Protein AF-0000000077150519 (afdb_homodimer)

Organism: Ruminiclostridium cellulolyticum (strain ATCC 35319 / DSM 5812 / JCM 6584 / H10) (NCBI:txid394503)

Sequence (300 aa):
MIISNNEKELRELIRQIEAKLGILNEMKSSCCGVSFTQCHAITEIGRACNISLNELAEKLNVDNSTMSRNVNNIVNKGLANRELDPNDRRYVTISLTENGKKMFDEIELTMNNYFKKVYENIPQDKRAQAIESLELIADAITKSVCCNKGMIISNNEKELRELIRQIEAKLGILNEMKSSCCGVSFTQCHAITEIGRACNISLNELAEKLNVDNSTMSRNVNNIVNKGLANRELDPNDRRYVTISLTENGKKMFDEIELTMNNYFKKVYENIPQDKRAQAIESLELIADAITKSVCCNKG

Secondary structure (DSSP, 8-state):
----HHHHHHHHHHHHHHHHHHHHHHHHHHHHT--HHHHHHHHHHHHHSSEEHHHHHHHTT--HHHHHHHHHHHHHTTSEEEEE-SS-TTSEEEEE-HHHHHHHHHHHHHHHHHHHHHHHTS-GGGHHHHHHHHHHHHHHHHHHS-----/----HHHHHHHHHHHHHHHHHHHHHHHHHHHHT--HHHHHHHHHHHHHSSEEHHHHHHHHT--HHHHHHHHHHHHHTTSEEEEE-SS-TTSEEEEE-HHHHHHHHHHHHHHHHHHHHHHHHS-GGGHHHHHHHHHHHHHHHHHHS--TT-

Solvent-accessible surface area (backbone atoms only — not comparable to full-atom values): 15734 Å² total; per-residue (Å²): 128,84,72,48,72,65,37,49,48,47,45,51,47,51,50,50,42,48,35,47,50,49,43,50,35,52,55,42,19,62,68,66,75,37,55,66,72,50,49,55,48,44,44,52,28,56,75,53,52,58,35,35,64,65,58,52,12,59,76,45,59,43,56,59,71,60,41,49,53,50,49,49,51,38,33,74,71,53,29,32,42,80,39,61,27,89,89,40,75,85,36,56,28,32,27,54,30,75,62,23,43,54,49,31,52,49,49,51,52,54,50,50,53,48,35,43,44,24,51,68,53,32,57,79,92,44,44,66,55,32,49,51,26,46,52,47,49,43,52,11,46,60,70,46,57,70,73,76,74,114,129,84,73,48,71,65,35,50,48,46,45,52,47,51,48,51,42,48,35,47,52,48,42,50,34,52,57,42,19,63,68,65,74,37,55,68,72,50,48,55,49,44,46,52,29,57,73,53,50,58,36,36,65,66,58,51,12,60,76,47,60,43,56,56,71,60,39,50,52,50,49,51,51,38,34,74,70,53,28,30,42,80,39,60,27,90,88,40,75,85,35,55,28,32,27,55,30,75,63,23,45,53,51,30,53,51,48,51,53,54,50,52,54,47,34,42,44,23,51,68,53,31,57,79,92,45,44,68,54,31,47,53,28,46,51,46,48,45,52,10,46,60,71,46,58,71,71,73,78,112

Structure (mmCIF, N/CA/C/O backbone):
data_AF-0000000077150519-model_v1
#
loop_
_entity.id
_entity.type
_entity.pdbx_description
1 polymer 'Transcriptional regulator, MarR family'
#
loop_
_atom_site.group_PDB
_atom_site.id
_atom_site.type_symbol
_atom_site.label_atom_id
_atom_site.label_alt_id
_atom_site.label_comp_id
_atom_site.label_asym_id
_atom_site.label_entity_id
_atom_site.label_seq_id
_atom_site.pdbx_PDB_ins_code
_atom_site.Cartn_x
_atom_site.Cartn_y
_atom_site.Cartn_z
_atom_site.occupancy
_atom_site.B_iso_or_equiv
_atom_site.auth_seq_id
_atom_site.auth_comp_id
_atom_site.auth_asym_id
_atom_site.auth_atom_id
_atom_site.pdbx_PDB_model_num
ATOM 1 N N . MET A 1 1 ? 4.781 13.672 22.141 1 43.22 1 MET A N 1
ATOM 2 C CA . MET A 1 1 ? 6 12.883 22 1 43.22 1 MET A CA 1
ATOM 3 C C . MET A 1 1 ? 6.711 13.203 20.688 1 43.22 1 MET A C 1
ATOM 5 O O . MET A 1 1 ? 6.09 13.203 19.625 1 43.22 1 MET A O 1
ATOM 9 N N . ILE A 1 2 ? 7.793 13.836 20.75 1 51.16 2 ILE A N 1
ATOM 10 C CA . ILE A 1 2 ? 8.633 14.406 19.703 1 51.16 2 ILE A CA 1
ATOM 11 C C . ILE A 1 2 ? 9.008 13.32 18.703 1 51.16 2 ILE A C 1
ATOM 13 O O . ILE A 1 2 ? 9.617 12.312 19.062 1 51.16 2 ILE A O 1
ATOM 17 N N . ILE A 1 3 ? 8.195 13.141 17.672 1 64.06 3 ILE A N 1
ATOM 18 C CA . ILE A 1 3 ? 8.539 12.195 16.609 1 64.06 3 ILE A CA 1
ATOM 19 C C . ILE A 1 3 ? 9.898 12.562 16.031 1 64.06 3 ILE A C 1
ATOM 21 O O . ILE A 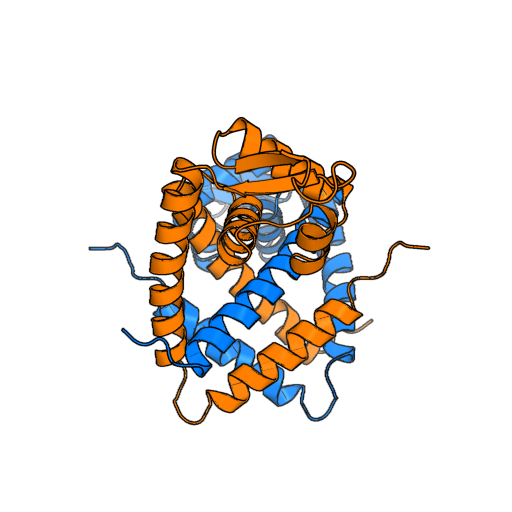1 3 ? 10.133 13.711 15.648 1 64.06 3 ILE A O 1
ATOM 25 N N . SER A 1 4 ? 10.867 11.625 16.297 1 71.94 4 SER A N 1
ATOM 26 C CA . SER A 1 4 ? 12.203 11.867 15.758 1 71.94 4 SER A CA 1
ATOM 27 C C . SER A 1 4 ? 12.156 12.062 14.242 1 71.94 4 SER A C 1
ATOM 29 O O . SER A 1 4 ? 11.195 11.664 13.586 1 71.94 4 SER A O 1
ATOM 31 N N . ASN A 1 5 ? 13.086 12.75 13.758 1 82.44 5 ASN A N 1
ATOM 32 C CA . ASN A 1 5 ? 13.203 13.023 12.336 1 82.44 5 ASN A CA 1
ATOM 33 C C . ASN A 1 5 ? 13.227 11.734 11.516 1 82.44 5 ASN A C 1
ATOM 35 O O . ASN A 1 5 ? 12.617 11.664 10.445 1 82.44 5 ASN A O 1
ATOM 39 N N . ASN A 1 6 ? 13.797 10.648 12.219 1 87.06 6 ASN A N 1
ATOM 40 C CA . ASN A 1 6 ? 13.898 9.383 11.5 1 87.06 6 ASN A CA 1
ATOM 41 C C . ASN A 1 6 ? 12.555 8.672 11.43 1 87.06 6 ASN A C 1
ATOM 43 O O . ASN A 1 6 ? 12.219 8.062 10.406 1 87.06 6 ASN A O 1
ATOM 47 N N . GLU A 1 7 ? 11.82 8.805 12.516 1 89.12 7 GLU A N 1
ATOM 48 C CA . GLU A 1 7 ? 10.492 8.211 12.547 1 89.12 7 GLU A CA 1
ATOM 49 C C . GLU A 1 7 ? 9.57 8.859 11.516 1 89.12 7 GLU A C 1
ATOM 51 O O . GLU A 1 7 ? 8.836 8.164 10.805 1 89.12 7 GLU A O 1
ATOM 56 N N . LYS A 1 8 ? 9.719 10.133 11.461 1 89.31 8 LYS A N 1
ATOM 57 C CA . LYS A 1 8 ? 8.914 10.891 10.508 1 89.31 8 LYS A CA 1
ATOM 58 C C . LYS A 1 8 ? 9.305 10.555 9.07 1 89.31 8 LYS A C 1
ATOM 60 O O . LYS A 1 8 ? 8.438 10.422 8.203 1 89.31 8 LYS A O 1
ATOM 65 N N . GLU A 1 9 ? 10.586 10.43 8.883 1 91.44 9 GLU A N 1
ATOM 66 C CA . GLU A 1 9 ? 11.07 10.094 7.551 1 91.44 9 GLU A CA 1
ATOM 67 C C . GLU A 1 9 ? 10.578 8.727 7.105 1 91.44 9 GLU A C 1
ATOM 69 O O . GLU A 1 9 ? 10.172 8.547 5.957 1 91.44 9 GLU A O 1
ATOM 74 N N . LEU A 1 10 ? 10.633 7.781 8.031 1 93.25 10 LEU A N 1
ATOM 75 C CA . LEU A 1 10 ? 10.148 6.438 7.742 1 93.25 10 LEU A CA 1
ATOM 76 C C . LEU A 1 10 ? 8.68 6.465 7.336 1 93.25 10 LEU A C 1
ATOM 78 O O . LEU A 1 10 ? 8.297 5.887 6.316 1 93.25 10 LEU A O 1
ATOM 82 N N . ARG A 1 11 ? 7.871 7.156 8.102 1 88.88 11 ARG A N 1
ATOM 83 C CA . ARG A 1 11 ? 6.445 7.273 7.801 1 88.88 11 ARG A CA 1
ATOM 84 C C . ARG A 1 11 ? 6.227 7.906 6.43 1 88.88 11 ARG A C 1
ATOM 86 O O . ARG A 1 11 ? 5.41 7.422 5.645 1 88.88 11 ARG A O 1
ATOM 93 N N . GLU A 1 12 ? 6.98 8.969 6.137 1 89.69 12 GLU A N 1
ATOM 94 C CA . GLU A 1 12 ? 6.805 9.695 4.879 1 89.69 12 GLU A CA 1
ATOM 95 C C . GLU A 1 12 ? 7.176 8.82 3.684 1 89.69 12 GLU A C 1
ATOM 97 O O . GLU A 1 12 ? 6.48 8.828 2.664 1 89.69 12 GLU A O 1
ATOM 102 N N . LEU A 1 13 ? 8.203 8.078 3.805 1 89.75 13 LEU A N 1
ATOM 103 C CA . LEU A 1 13 ? 8.641 7.215 2.713 1 89.75 13 LEU A CA 1
ATOM 104 C C . LEU A 1 13 ? 7.645 6.086 2.477 1 89.75 13 LEU A C 1
ATOM 106 O O . LEU A 1 13 ? 7.316 5.77 1.331 1 89.75 13 LEU A O 1
ATOM 110 N N . ILE A 1 14 ? 7.137 5.516 3.543 1 89.12 14 ILE A N 1
ATOM 111 C CA . ILE A 1 14 ? 6.156 4.441 3.408 1 89.12 14 ILE A CA 1
ATOM 112 C C . ILE A 1 14 ? 4.871 4.992 2.799 1 89.12 14 ILE A C 1
ATOM 114 O O . ILE A 1 14 ? 4.27 4.359 1.928 1 89.12 14 ILE A O 1
ATOM 118 N N . ARG A 1 15 ? 4.469 6.141 3.244 1 83.31 15 ARG A N 1
ATOM 119 C CA . ARG A 1 15 ? 3.283 6.777 2.682 1 83.31 15 ARG A CA 1
ATOM 120 C C . ARG A 1 15 ? 3.449 7.016 1.185 1 83.31 15 ARG A C 1
ATOM 122 O O . ARG A 1 15 ? 2.523 6.781 0.406 1 83.31 15 ARG A O 1
ATOM 129 N N . GLN A 1 16 ? 4.598 7.504 0.751 1 82.81 16 GLN A N 1
ATOM 130 C CA . GLN A 1 16 ? 4.863 7.762 -0.66 1 82.81 16 GLN A CA 1
ATOM 131 C C . GLN A 1 16 ? 4.812 6.473 -1.475 1 82.81 16 GLN A C 1
ATOM 133 O O . GLN A 1 16 ? 4.234 6.441 -2.562 1 82.81 16 GLN A O 1
ATOM 138 N N . ILE A 1 17 ? 5.426 5.449 -0.954 1 85.69 17 ILE A N 1
ATOM 139 C CA . ILE A 1 17 ? 5.445 4.16 -1.636 1 85.69 17 ILE A CA 1
ATOM 140 C C . ILE A 1 17 ? 4.027 3.613 -1.751 1 85.69 17 ILE A C 1
ATOM 142 O O . ILE A 1 17 ? 3.619 3.145 -2.818 1 85.69 17 ILE A O 1
ATOM 146 N N . GLU A 1 18 ? 3.291 3.734 -0.676 1 81.62 18 GLU A N 1
ATOM 147 C CA . GLU A 1 18 ? 1.9 3.293 -0.677 1 81.62 18 GLU A CA 1
ATOM 148 C C . GLU A 1 18 ? 1.077 4.062 -1.706 1 81.62 18 GLU A C 1
ATOM 150 O O . GLU A 1 18 ? 0.272 3.475 -2.432 1 81.62 18 GLU A O 1
ATOM 155 N N . ALA A 1 19 ? 1.227 5.352 -1.68 1 75.81 19 ALA A N 1
ATOM 156 C CA . ALA A 1 19 ? 0.486 6.203 -2.609 1 75.81 19 ALA A CA 1
ATOM 157 C C . ALA A 1 19 ? 0.809 5.848 -4.055 1 75.81 19 ALA A C 1
ATOM 159 O O . ALA A 1 19 ? -0.094 5.723 -4.887 1 75.81 19 ALA A O 1
ATOM 160 N N . LYS A 1 20 ? 2.035 5.625 -4.371 1 76.38 20 LYS A N 1
ATOM 161 C CA . LYS A 1 20 ? 2.475 5.316 -5.73 1 76.38 20 LYS A CA 1
ATOM 162 C C . LYS A 1 20 ? 1.987 3.939 -6.164 1 76.38 20 LYS A C 1
ATOM 164 O O . LYS A 1 20 ? 1.56 3.758 -7.309 1 76.38 20 LYS A O 1
ATOM 169 N N . LEU A 1 21 ? 2.059 3.012 -5.219 1 76.81 21 LEU A N 1
ATOM 170 C CA . LEU A 1 21 ? 1.613 1.659 -5.535 1 76.81 21 LEU A CA 1
ATOM 171 C C . LEU A 1 21 ? 0.091 1.592 -5.609 1 76.81 21 LEU A C 1
ATOM 173 O O . LEU A 1 21 ? -0.464 0.853 -6.426 1 76.81 21 LEU A O 1
ATOM 177 N N . GLY A 1 22 ? -0.555 2.289 -4.633 1 69.25 22 GLY A N 1
ATOM 178 C CA . GLY A 1 22 ? -2.008 2.354 -4.656 1 69.25 22 GLY A CA 1
ATOM 179 C C . GLY A 1 22 ? -2.559 2.926 -5.949 1 69.25 22 GLY A C 1
ATOM 180 O O . GLY A 1 22 ? -3.529 2.404 -6.5 1 69.25 22 GLY A O 1
ATOM 181 N N . ILE A 1 23 ? -2.002 3.938 -6.438 1 61.31 23 ILE A N 1
ATOM 182 C CA . ILE A 1 23 ? -2.416 4.598 -7.668 1 61.31 23 ILE A CA 1
ATOM 183 C C . ILE A 1 23 ? -2.221 3.65 -8.852 1 61.31 23 ILE A C 1
ATOM 185 O O . ILE A 1 23 ? -3.092 3.545 -9.719 1 61.31 23 ILE A O 1
ATOM 189 N N . LEU A 1 24 ? -1.097 3.01 -8.812 1 62.06 24 LEU A N 1
ATOM 190 C CA . LEU A 1 24 ? -0.815 2.039 -9.867 1 62.06 24 LEU A CA 1
ATOM 191 C C . LEU A 1 24 ? -1.877 0.944 -9.891 1 62.06 24 LEU A C 1
ATOM 193 O O . LEU A 1 24 ? -2.318 0.531 -10.969 1 62.06 24 LEU A O 1
ATOM 197 N N . ASN A 1 25 ? -2.189 0.594 -8.688 1 60.88 25 ASN A N 1
ATOM 198 C CA . ASN A 1 25 ? -3.164 -0.488 -8.594 1 60.88 25 ASN A CA 1
ATOM 199 C C . ASN A 1 25 ? -4.566 -0.016 -8.961 1 60.88 25 ASN A C 1
ATOM 201 O O . ASN A 1 25 ? -5.34 -0.765 -9.562 1 60.88 25 ASN A O 1
ATOM 205 N N . GLU A 1 26 ? -4.859 1.144 -8.508 1 58.62 26 GLU A N 1
ATOM 206 C CA . GLU A 1 26 ? -6.145 1.699 -8.93 1 58.62 26 GLU A CA 1
ATOM 207 C C . GLU A 1 26 ? -6.223 1.827 -10.445 1 58.62 26 GLU A C 1
ATOM 209 O O . GLU A 1 26 ? -7.273 1.572 -11.039 1 58.62 26 GLU A O 1
ATOM 214 N N . MET A 1 27 ? -5.137 2.17 -10.969 1 53.88 27 MET A N 1
ATOM 215 C CA . MET A 1 27 ? -5.074 2.285 -12.422 1 53.88 27 MET A CA 1
ATOM 216 C C . MET A 1 27 ? -5.207 0.916 -13.078 1 53.88 27 MET A C 1
ATOM 218 O O . MET A 1 27 ? -5.906 0.771 -14.078 1 53.88 27 MET A O 1
ATOM 222 N N . LYS A 1 28 ? -4.531 0.019 -12.438 1 54.06 28 LYS A N 1
ATOM 223 C CA . LYS A 1 28 ? -4.586 -1.321 -13.016 1 54.06 28 LYS A CA 1
ATOM 224 C C . LYS A 1 28 ? -5.898 -2.018 -12.664 1 54.06 28 LYS A C 1
ATOM 226 O O . LYS A 1 28 ? -6.441 -2.768 -13.477 1 54.06 28 LYS A O 1
ATOM 231 N N . SER A 1 29 ? -6.242 -1.883 -11.367 1 54.88 29 SER A N 1
ATOM 232 C CA . SER A 1 29 ? -7.551 -2.416 -11.008 1 54.88 29 SER A CA 1
ATOM 233 C C . SER A 1 29 ? -8.641 -1.866 -11.914 1 54.88 29 SER A C 1
ATOM 235 O O . SER A 1 29 ? -9.57 -2.588 -12.289 1 54.88 29 SER A O 1
ATOM 237 N N . SER A 1 30 ? -8.453 -0.57 -12.133 1 51.19 30 SER A N 1
ATOM 238 C CA . SER A 1 30 ? -9.391 -0.082 -13.141 1 51.19 30 SER A CA 1
ATOM 239 C C . SER A 1 30 ? -9.289 -0.889 -14.43 1 51.19 30 SER A C 1
ATOM 241 O O . SER A 1 30 ? -10.289 -1.136 -15.102 1 51.19 30 SER A O 1
ATOM 243 N N . CYS A 1 31 ? -8.062 -1.338 -14.633 1 48 31 CYS A N 1
ATOM 244 C CA . CYS A 1 31 ? -7.887 -2.049 -15.891 1 48 31 CYS A CA 1
ATOM 245 C C . CYS A 1 31 ? -8.414 -3.475 -15.797 1 48 31 CYS A C 1
ATOM 247 O O . CYS A 1 31 ? -8.82 -4.062 -16.797 1 48 31 CYS A O 1
ATOM 249 N N . CYS A 1 32 ? -8.484 -3.906 -14.547 1 57.34 32 CYS A N 1
ATOM 250 C CA . CYS A 1 32 ? -8.945 -5.285 -14.484 1 57.34 32 CYS A CA 1
ATOM 251 C C . CYS A 1 32 ? -10.297 -5.379 -13.781 1 57.34 32 CYS A C 1
ATOM 253 O O . CYS A 1 32 ? -10.82 -6.473 -13.57 1 57.34 32 CYS A O 1
ATOM 255 N N . GLY A 1 33 ? -10.805 -4.254 -13.523 1 60.59 33 GLY A N 1
ATOM 256 C CA . GLY A 1 33 ? -12.156 -4.203 -12.992 1 60.59 33 GLY A CA 1
ATOM 257 C C . GLY A 1 33 ? -12.242 -4.633 -11.539 1 60.59 33 GLY A C 1
ATOM 258 O O . GLY A 1 33 ? -13.336 -4.906 -11.031 1 60.59 33 GLY A O 1
ATOM 259 N N . VAL A 1 34 ? -11.047 -4.949 -10.93 1 66 34 VAL A N 1
ATOM 260 C CA . VAL A 1 34 ? -11.133 -5.379 -9.539 1 66 34 VAL A CA 1
ATOM 261 C C . VAL A 1 34 ? -10.375 -4.395 -8.648 1 66 34 VAL A C 1
ATOM 263 O O . VAL A 1 34 ? -9.422 -3.748 -9.094 1 66 34 VAL A O 1
ATOM 266 N N . SER A 1 35 ? -10.859 -4.223 -7.316 1 67.44 35 SER A N 1
ATOM 267 C CA . SER A 1 35 ? -10.211 -3.354 -6.34 1 67.44 35 SER A CA 1
ATOM 268 C C . SER A 1 35 ? -8.859 -3.914 -5.91 1 67.44 35 SER A C 1
ATOM 270 O O . SER A 1 35 ? -8.531 -5.062 -6.219 1 67.44 35 SER A O 1
ATOM 272 N N . PHE A 1 36 ? -8.164 -3.168 -5.137 1 68.75 36 PHE A N 1
ATOM 273 C CA . PHE A 1 36 ? -6.836 -3.523 -4.648 1 68.75 36 PHE A CA 1
ATOM 274 C C . PHE A 1 36 ? -6.898 -4.773 -3.777 1 68.75 36 PHE A C 1
ATOM 276 O O . PHE A 1 36 ? -6.109 -5.703 -3.961 1 68.75 36 PHE A O 1
ATOM 283 N N . THR A 1 37 ? -7.855 -4.793 -2.857 1 71.38 37 THR A N 1
ATOM 284 C 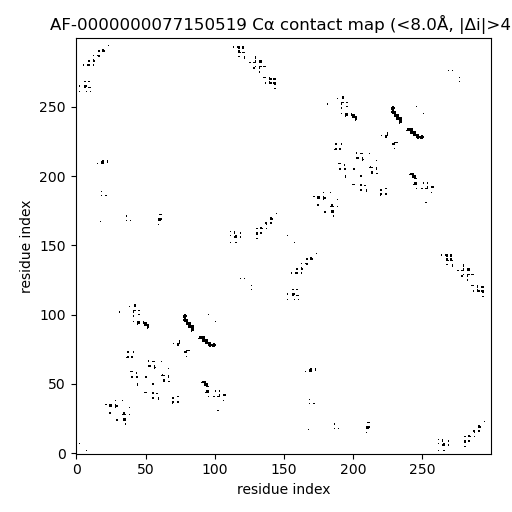CA . THR A 1 37 ? -8 -5.926 -1.949 1 71.38 37 THR A CA 1
ATOM 285 C C . THR A 1 37 ? -8.375 -7.191 -2.717 1 71.38 37 THR A C 1
ATOM 287 O O . THR A 1 37 ? -7.887 -8.281 -2.406 1 71.38 37 THR A O 1
ATOM 290 N N . GLN A 1 38 ? -9.133 -6.988 -3.74 1 78.5 38 GLN A N 1
ATOM 291 C CA . GLN A 1 38 ? -9.539 -8.117 -4.566 1 78.5 38 GLN A CA 1
ATOM 292 C C . GLN A 1 38 ? -8.375 -8.648 -5.391 1 78.5 38 GLN A C 1
ATOM 294 O O . GLN A 1 38 ? -8.242 -9.859 -5.586 1 78.5 38 GLN A O 1
ATOM 299 N N . CYS A 1 39 ? -7.559 -7.754 -5.852 1 81.75 39 CYS A N 1
ATOM 300 C CA . CYS A 1 39 ? -6.379 -8.141 -6.613 1 81.75 39 CYS A CA 1
ATOM 301 C C . CYS A 1 39 ? -5.477 -9.055 -5.793 1 81.75 39 CYS A C 1
ATOM 303 O O . CYS A 1 39 ? -5.027 -10.094 -6.277 1 81.75 39 CYS A O 1
ATOM 305 N N . HIS A 1 40 ? -5.258 -8.711 -4.582 1 84 40 HIS A N 1
ATOM 306 C CA . HIS A 1 40 ? -4.406 -9.516 -3.711 1 84 40 HIS A CA 1
ATOM 307 C C . HIS A 1 40 ? -5.039 -10.875 -3.428 1 84 40 HIS A C 1
ATOM 309 O O . HIS A 1 40 ? -4.34 -11.891 -3.381 1 84 40 HIS A O 1
ATOM 315 N N . ALA A 1 41 ? -6.352 -10.836 -3.25 1 88 41 ALA A N 1
ATOM 316 C CA . ALA A 1 41 ? -7.047 -12.094 -2.986 1 88 41 ALA A CA 1
ATOM 317 C C . ALA A 1 41 ? -6.984 -13.016 -4.195 1 88 41 ALA A C 1
ATOM 319 O O . ALA A 1 41 ? -6.695 -14.211 -4.059 1 88 41 ALA A O 1
ATOM 320 N N . ILE A 1 42 ? -7.219 -12.461 -5.348 1 91.06 42 ILE A N 1
ATOM 321 C CA . ILE A 1 42 ? -7.184 -13.234 -6.582 1 91.06 42 ILE A CA 1
ATOM 322 C C . ILE A 1 42 ? -5.785 -13.828 -6.777 1 91.06 42 ILE A C 1
ATOM 324 O O . ILE A 1 42 ? -5.645 -14.992 -7.164 1 91.06 42 ILE A O 1
ATOM 328 N N . THR A 1 43 ? -4.809 -13.039 -6.539 1 90.75 43 THR A N 1
ATOM 329 C CA . THR A 1 43 ? -3.428 -13.484 -6.684 1 90.75 43 THR A CA 1
ATOM 330 C C . THR A 1 43 ? -3.135 -14.656 -5.746 1 90.75 43 THR A C 1
ATOM 332 O O . THR A 1 43 ? -2.578 -15.672 -6.168 1 90.75 43 THR A O 1
ATOM 335 N N . GLU A 1 44 ? 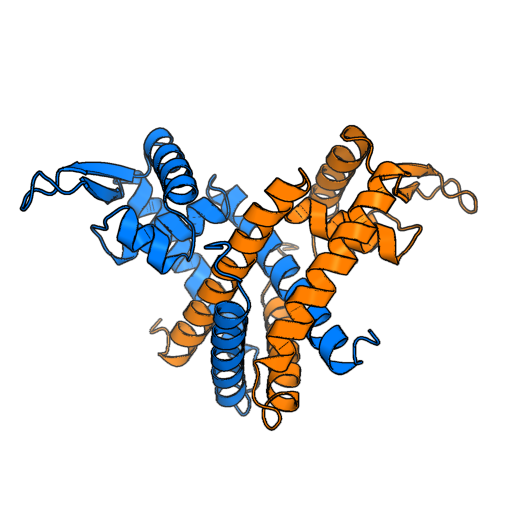-3.586 -14.555 -4.477 1 91.12 44 GLU A N 1
ATOM 336 C CA . GLU A 1 44 ? -3.318 -15.609 -3.506 1 91.12 44 GLU A CA 1
ATOM 337 C C . GLU A 1 44 ? -4.09 -16.875 -3.848 1 91.12 44 GLU A C 1
ATOM 339 O O . GLU A 1 44 ? -3.564 -17.984 -3.711 1 91.12 44 GLU A O 1
ATOM 344 N N . ILE A 1 45 ? -5.289 -16.703 -4.254 1 94.19 45 ILE A N 1
ATOM 345 C CA . ILE A 1 45 ? -6.098 -17.859 -4.637 1 94.19 45 ILE A CA 1
ATOM 346 C C . ILE A 1 45 ? -5.461 -18.562 -5.832 1 94.19 45 ILE A C 1
ATOM 348 O O . ILE A 1 45 ? -5.344 -19.797 -5.848 1 94.19 45 ILE A O 1
ATOM 352 N N . GLY A 1 46 ? -5.113 -17.781 -6.844 1 94.25 46 GLY A N 1
ATOM 353 C CA . GLY A 1 46 ? -4.5 -18.328 -8.047 1 94.25 46 GLY A CA 1
ATOM 354 C C . GLY A 1 46 ? -3.209 -19.078 -7.77 1 94.25 46 GLY A C 1
ATOM 355 O O . GLY A 1 46 ? -2.955 -20.125 -8.359 1 94.25 46 GLY A O 1
ATOM 356 N N . ARG A 1 47 ? -2.426 -18.609 -6.91 1 92.44 47 ARG A N 1
ATOM 357 C CA . ARG A 1 47 ? -1.144 -19.219 -6.59 1 92.44 47 ARG A CA 1
ATOM 358 C C . ARG A 1 47 ? -1.338 -20.516 -5.797 1 92.44 47 ARG A C 1
ATOM 360 O O . ARG A 1 47 ? -0.543 -21.453 -5.914 1 92.44 47 ARG A O 1
ATOM 367 N N . ALA A 1 48 ? -2.34 -20.578 -4.961 1 92.19 48 ALA A N 1
ATOM 368 C CA . ALA A 1 48 ? -2.6 -21.734 -4.121 1 92.19 48 ALA A CA 1
ATOM 369 C C . ALA A 1 48 ? -3.463 -22.766 -4.852 1 92.19 48 ALA A C 1
ATOM 371 O O . ALA A 1 48 ? -3.553 -23.922 -4.438 1 92.19 48 ALA A O 1
ATOM 372 N N . CYS A 1 49 ? -4.094 -22.406 -5.973 1 87.88 49 CYS A N 1
ATOM 373 C CA . CYS A 1 49 ? -5.035 -23.234 -6.73 1 87.88 49 CYS A CA 1
ATOM 374 C C . CYS A 1 49 ? -6.309 -23.484 -5.926 1 87.88 49 CYS A C 1
ATOM 376 O O . CYS A 1 49 ? -7.41 -23.219 -6.406 1 87.88 49 CYS A O 1
ATOM 378 N N . ASN A 1 50 ? -6.164 -24.016 -4.691 1 90.81 50 ASN A N 1
ATOM 379 C CA . ASN A 1 50 ? -7.219 -24.172 -3.693 1 90.81 50 ASN A CA 1
ATOM 380 C C . ASN A 1 50 ? -6.766 -23.672 -2.322 1 90.81 50 ASN A C 1
ATOM 382 O O . ASN A 1 50 ? -5.645 -23.953 -1.894 1 90.81 50 ASN A O 1
ATOM 386 N N . ILE A 1 51 ? -7.637 -22.828 -1.733 1 94 51 ILE A N 1
ATOM 387 C CA . ILE A 1 51 ? -7.242 -22.266 -0.445 1 94 51 ILE A CA 1
ATOM 388 C C . ILE A 1 51 ? -8.477 -22.047 0.426 1 94 51 ILE A C 1
ATOM 390 O O . ILE A 1 51 ? -9.555 -21.734 -0.081 1 94 51 ILE A O 1
ATOM 394 N N . SER A 1 52 ? -8.32 -22.297 1.704 1 94.19 52 SER A N 1
ATOM 395 C CA . SER A 1 52 ? -9.422 -22.031 2.621 1 94.19 52 SER A CA 1
ATOM 396 C C . SER A 1 52 ? -9.531 -20.531 2.936 1 94.19 52 SER A C 1
ATOM 398 O O . SER A 1 52 ? -8.578 -19.781 2.734 1 94.19 52 SER A O 1
ATOM 400 N N . LEU A 1 53 ? -10.742 -20.172 3.43 1 93.06 53 LEU A N 1
ATOM 401 C CA . LEU A 1 53 ? -10.945 -18.781 3.828 1 93.06 53 LEU A CA 1
ATOM 402 C C . LEU A 1 53 ? -9.953 -18.375 4.914 1 93.06 53 LEU A C 1
ATOM 404 O O . LEU A 1 53 ? -9.391 -17.281 4.863 1 93.06 53 LEU A O 1
ATOM 408 N N . ASN A 1 54 ? -9.703 -19.266 5.855 1 92.38 54 ASN A N 1
ATOM 409 C CA . ASN A 1 54 ? -8.797 -18.984 6.965 1 92.38 54 ASN A CA 1
ATOM 410 C C . ASN A 1 54 ? -7.359 -18.797 6.488 1 92.38 54 ASN A C 1
ATOM 412 O O . ASN A 1 54 ? -6.664 -17.875 6.93 1 92.38 54 ASN A O 1
ATOM 416 N N . GLU A 1 55 ? -6.93 -19.656 5.676 1 92.19 55 GLU A N 1
ATOM 417 C CA . GLU A 1 55 ? -5.578 -19.562 5.129 1 92.19 55 GLU A CA 1
ATOM 418 C C . GLU A 1 55 ? -5.41 -18.281 4.309 1 92.19 55 GLU A C 1
ATOM 420 O O . GLU A 1 55 ? -4.371 -17.625 4.383 1 92.19 55 GLU A O 1
ATOM 425 N N . LEU A 1 56 ? -6.391 -17.984 3.498 1 90.94 56 LEU A N 1
ATOM 426 C CA . LEU A 1 56 ? -6.375 -16.766 2.693 1 90.94 56 LEU A CA 1
ATOM 427 C C . LEU A 1 56 ? -6.293 -15.523 3.582 1 90.94 56 LEU A C 1
ATOM 429 O O . LEU A 1 56 ? -5.508 -14.609 3.314 1 90.94 56 LEU A O 1
ATOM 433 N N . ALA A 1 57 ? -7.059 -15.531 4.676 1 88.06 57 ALA A N 1
ATOM 434 C CA . ALA A 1 57 ? -7.062 -14.422 5.633 1 88.06 57 ALA A CA 1
ATOM 435 C C . ALA A 1 57 ? -5.699 -14.273 6.297 1 88.06 57 ALA A C 1
ATOM 437 O O . ALA A 1 57 ? -5.199 -13.156 6.449 1 88.06 57 ALA A O 1
ATOM 438 N N . GLU A 1 58 ? -5.07 -15.375 6.629 1 84.88 58 GLU A N 1
ATOM 439 C CA . GLU A 1 58 ? -3.756 -15.375 7.262 1 84.88 58 GLU A CA 1
ATOM 440 C C . GLU A 1 58 ? -2.691 -14.82 6.316 1 84.88 58 GLU A C 1
ATOM 442 O O . GLU A 1 58 ? -1.857 -14.008 6.723 1 84.88 58 GLU A O 1
ATOM 447 N N . LYS A 1 59 ? -2.746 -15.258 5.09 1 84 59 LYS A N 1
ATOM 448 C CA . LYS A 1 59 ? -1.755 -14.836 4.105 1 84 59 LYS A CA 1
ATOM 449 C C . LYS A 1 59 ? -1.835 -13.336 3.854 1 84 59 LYS A C 1
ATOM 451 O O . LYS A 1 59 ? -0.817 -12.688 3.6 1 84 59 LYS A O 1
ATOM 456 N N . LEU A 1 60 ? -3.039 -12.781 3.895 1 78.94 60 LEU A N 1
ATOM 457 C CA . LEU A 1 60 ? -3.229 -11.367 3.592 1 78.94 60 LEU A CA 1
ATOM 458 C C . LEU A 1 60 ? -3.355 -10.547 4.871 1 78.94 60 LEU A C 1
ATOM 460 O O . LEU A 1 60 ? -3.588 -9.336 4.82 1 78.94 60 LEU A O 1
ATOM 464 N N . ASN A 1 61 ? -3.221 -11.234 5.98 1 75.44 61 ASN A N 1
ATOM 465 C CA . ASN A 1 61 ? -3.242 -10.602 7.293 1 75.44 61 ASN A CA 1
ATOM 466 C C . ASN A 1 61 ? -4.504 -9.766 7.492 1 75.44 61 ASN A C 1
ATOM 468 O O . ASN A 1 61 ? -4.426 -8.594 7.867 1 75.44 61 ASN A O 1
ATOM 472 N N . VAL A 1 62 ? -5.645 -10.336 7.234 1 75.5 62 VAL A N 1
ATOM 473 C CA . VAL A 1 62 ? -6.957 -9.734 7.457 1 75.5 62 VAL A CA 1
ATOM 474 C C . VAL A 1 62 ? -7.832 -10.688 8.266 1 75.5 62 VAL A C 1
ATOM 476 O O . VAL A 1 62 ? -7.594 -11.898 8.281 1 75.5 62 VAL A O 1
ATOM 479 N N . ASP A 1 63 ? -8.781 -10.102 9.008 1 79 63 ASP A N 1
ATOM 480 C CA . ASP A 1 63 ? -9.664 -10.961 9.789 1 79 63 ASP A CA 1
ATOM 481 C C . ASP A 1 63 ? -10.641 -11.703 8.883 1 79 63 ASP A C 1
ATOM 483 O O . ASP A 1 63 ? -10.891 -11.289 7.746 1 79 63 ASP A O 1
ATOM 487 N N . ASN A 1 64 ? -11.156 -12.766 9.375 1 87.69 64 ASN A N 1
ATOM 488 C CA . ASN A 1 64 ? -12.008 -13.664 8.602 1 87.69 64 ASN A CA 1
ATOM 489 C C . ASN A 1 64 ? -13.266 -12.961 8.102 1 87.69 64 ASN A C 1
ATOM 491 O O . ASN A 1 64 ? -13.766 -13.266 7.02 1 87.69 64 ASN A O 1
ATOM 495 N N . SER A 1 65 ? -13.758 -12.039 8.945 1 87.12 65 SER A N 1
ATOM 496 C CA . SER A 1 65 ? -14.961 -11.336 8.531 1 87.12 65 SER A CA 1
ATOM 497 C C . SER A 1 65 ? -14.703 -10.484 7.293 1 87.12 65 SER A C 1
ATOM 499 O O . SER A 1 65 ? -15.492 -10.508 6.348 1 87.12 65 SER A O 1
ATOM 501 N N . THR A 1 66 ? -13.586 -9.82 7.277 1 80.44 66 THR A N 1
ATOM 502 C CA . THR A 1 66 ? -13.18 -9 6.141 1 80.44 66 THR A CA 1
ATOM 503 C C . THR A 1 66 ? -12.891 -9.875 4.922 1 80.44 66 THR A C 1
ATOM 505 O O . THR A 1 66 ? -13.312 -9.555 3.811 1 80.44 66 THR A O 1
ATOM 508 N N . MET A 1 67 ? -12.219 -10.914 5.16 1 88.06 67 MET A N 1
ATOM 509 C CA . MET A 1 67 ? -11.867 -11.805 4.055 1 88.06 67 MET A CA 1
ATOM 510 C C . MET A 1 67 ? -13.125 -12.438 3.455 1 88.06 67 MET A C 1
ATOM 512 O O . MET A 1 67 ? -13.219 -12.602 2.236 1 88.06 67 MET A O 1
ATOM 516 N N . SER A 1 68 ? -14.062 -12.812 4.348 1 91.44 68 SER A N 1
ATOM 517 C CA . SER A 1 68 ? -15.312 -13.391 3.867 1 91.44 68 SER A CA 1
ATOM 518 C C . SER A 1 68 ? -16.031 -12.438 2.92 1 91.44 68 SER A C 1
ATOM 520 O O . SER A 1 68 ? -16.5 -12.852 1.854 1 91.44 68 SER A O 1
ATOM 522 N N . ARG A 1 69 ? -16.078 -11.234 3.314 1 87.94 69 ARG A N 1
ATOM 523 C CA . ARG A 1 69 ? -16.703 -10.227 2.471 1 87.94 69 ARG A CA 1
ATOM 524 C C . ARG A 1 69 ? -15.977 -10.078 1.143 1 87.94 69 ARG A C 1
ATOM 526 O O . ARG A 1 69 ? -16.609 -9.977 0.088 1 87.94 69 ARG A O 1
ATOM 533 N N . ASN A 1 70 ? -14.75 -10.047 1.168 1 86.25 70 ASN A N 1
ATOM 534 C CA . ASN A 1 70 ? -13.938 -9.922 -0.037 1 86.25 70 ASN A CA 1
ATOM 535 C C . ASN A 1 70 ? -14.133 -11.109 -0.978 1 86.25 70 ASN A C 1
ATOM 537 O O . ASN A 1 70 ? -14.312 -10.922 -2.184 1 86.25 70 ASN A O 1
ATOM 541 N N . VAL A 1 71 ? -14.125 -12.266 -0.392 1 92.31 71 VAL A N 1
ATOM 542 C CA . VAL A 1 71 ? -14.305 -13.484 -1.181 1 92.31 71 VAL A CA 1
ATOM 543 C C . VAL A 1 71 ? -15.703 -13.5 -1.79 1 92.31 71 VAL A C 1
ATOM 545 O O . VAL A 1 71 ? -15.875 -13.859 -2.959 1 92.31 71 VAL A O 1
ATOM 548 N N . ASN A 1 72 ? -16.688 -13.125 -0.982 1 93.94 72 ASN A N 1
ATOM 549 C CA . ASN A 1 72 ? -18.047 -13.047 -1.502 1 93.94 72 ASN A CA 1
ATOM 550 C C . ASN A 1 72 ? -18.141 -12.125 -2.715 1 93.94 72 ASN A C 1
ATOM 552 O O . ASN A 1 72 ? -18.812 -12.453 -3.697 1 93.94 72 ASN A O 1
ATOM 556 N N . ASN A 1 73 ? -17.484 -11.047 -2.646 1 90.75 73 ASN A N 1
ATOM 557 C CA . ASN A 1 73 ? -17.469 -10.102 -3.758 1 90.75 73 ASN A CA 1
ATOM 558 C C . ASN A 1 73 ? -16.844 -10.711 -5.008 1 90.75 73 ASN A C 1
ATOM 560 O O . ASN A 1 73 ? -17.359 -10.555 -6.113 1 90.75 73 ASN A O 1
ATOM 564 N N . ILE A 1 74 ? -15.789 -11.422 -4.859 1 92.56 74 ILE A N 1
ATOM 565 C CA . ILE A 1 74 ? -15.055 -12.039 -5.965 1 92.56 74 ILE A CA 1
ATOM 566 C C . ILE A 1 74 ? -15.898 -13.156 -6.578 1 92.56 74 ILE A C 1
ATOM 568 O O . ILE A 1 74 ? -15.945 -13.305 -7.801 1 92.56 74 ILE A O 1
ATOM 572 N N . VAL A 1 75 ? -16.562 -13.859 -5.723 1 95.69 75 VAL A N 1
ATOM 573 C CA . VAL A 1 75 ? -17.438 -14.938 -6.172 1 95.69 75 VAL A CA 1
ATOM 574 C C . VAL A 1 75 ? -18.625 -14.352 -6.934 1 95.69 75 VAL A C 1
ATOM 576 O O . VAL A 1 75 ? -18.984 -14.836 -8.016 1 95.69 75 VAL A O 1
ATOM 579 N N . ASN A 1 76 ? -19.188 -13.312 -6.363 1 94.56 76 ASN A N 1
ATOM 580 C CA . ASN A 1 76 ? -20.344 -12.672 -6.992 1 94.56 76 ASN A CA 1
ATOM 581 C C . ASN A 1 76 ? -19.984 -12.086 -8.352 1 94.56 76 ASN A C 1
ATOM 583 O O . ASN A 1 76 ? -20.828 -12.023 -9.25 1 94.56 76 ASN A O 1
ATOM 587 N N . LYS A 1 77 ? -18.734 -11.734 -8.547 1 93.12 77 LYS A N 1
ATOM 588 C CA . LYS A 1 77 ? -18.25 -11.18 -9.812 1 93.12 77 LYS A CA 1
ATOM 589 C C . LYS A 1 77 ? -17.906 -12.289 -10.805 1 93.12 77 LYS A C 1
ATOM 591 O O . LYS A 1 77 ? -17.453 -12.016 -11.914 1 93.12 77 LYS A O 1
ATOM 596 N N . GLY A 1 78 ? -18.031 -13.547 -10.352 1 95.19 78 GLY A N 1
ATOM 597 C CA . GLY A 1 78 ? -17.781 -14.688 -11.219 1 95.19 78 GLY A CA 1
ATOM 598 C C . GLY A 1 78 ? -16.297 -14.992 -11.383 1 95.19 78 GLY A C 1
ATOM 599 O O . GLY A 1 78 ? -15.891 -15.609 -12.367 1 95.19 78 GLY A O 1
ATOM 600 N N . LEU A 1 79 ? -15.477 -14.594 -10.43 1 95.88 79 LEU A N 1
ATOM 601 C CA . LEU A 1 79 ? -14.031 -14.734 -10.555 1 95.88 79 LEU A CA 1
ATOM 602 C C . LEU A 1 79 ? -13.523 -15.898 -9.711 1 95.88 79 LEU A C 1
ATOM 604 O O . LEU A 1 79 ? -12.398 -16.359 -9.898 1 95.88 79 LEU A O 1
ATOM 608 N N . ALA A 1 80 ? -14.336 -16.328 -8.773 1 96.88 80 ALA A N 1
ATOM 609 C CA . ALA A 1 80 ? -13.93 -17.438 -7.906 1 96.88 80 ALA A CA 1
ATOM 610 C C . ALA A 1 80 ? -15.109 -18.359 -7.594 1 96.88 80 ALA A C 1
ATOM 612 O O . ALA A 1 80 ? -16.266 -17.969 -7.762 1 96.88 80 ALA A O 1
ATOM 613 N N . ASN A 1 81 ? -14.797 -19.531 -7.195 1 96.19 81 ASN A N 1
ATOM 614 C CA . ASN A 1 81 ? -15.734 -20.531 -6.699 1 96.19 81 ASN A CA 1
ATOM 615 C C . ASN A 1 81 ? -15.484 -20.859 -5.227 1 96.19 81 ASN A C 1
ATOM 617 O O . ASN A 1 81 ? -14.336 -20.875 -4.777 1 96.19 81 ASN A O 1
ATOM 621 N N . ARG A 1 82 ? -16.547 -20.969 -4.609 1 93.38 82 ARG A N 1
ATOM 622 C CA . ARG A 1 82 ? -16.531 -21.531 -3.264 1 93.38 82 ARG A CA 1
ATOM 623 C C . ARG A 1 82 ? -17.125 -22.938 -3.236 1 93.38 82 ARG A C 1
ATOM 625 O O . ARG A 1 82 ? -18.281 -23.125 -3.617 1 93.38 82 ARG A O 1
ATOM 632 N N . GLU A 1 83 ? -16.359 -23.844 -2.863 1 91 83 GLU A N 1
ATOM 633 C CA . GLU A 1 83 ? -16.844 -25.219 -2.885 1 91 83 GLU A CA 1
ATOM 634 C C . GLU A 1 83 ? -16.391 -25.984 -1.642 1 91 83 GLU A C 1
ATOM 636 O O . GLU A 1 83 ? -15.422 -25.609 -0.994 1 91 83 GLU A O 1
ATOM 641 N N . LEU A 1 84 ? -17.156 -27 -1.312 1 86.25 84 LEU A N 1
ATOM 642 C CA . LEU A 1 84 ? -16.734 -27.922 -0.257 1 86.25 84 LEU A CA 1
ATOM 643 C C . LEU A 1 84 ? -15.508 -28.719 -0.687 1 86.25 84 LEU A C 1
ATOM 645 O O . LEU A 1 84 ? -15.398 -29.109 -1.848 1 86.25 84 LEU A O 1
ATOM 649 N N . ASP A 1 85 ? -14.57 -28.734 0.312 1 79.56 85 ASP A N 1
ATOM 650 C CA . ASP A 1 85 ? -13.383 -29.531 0.031 1 79.56 85 ASP A CA 1
ATOM 651 C C . ASP A 1 85 ? -13.758 -30.969 -0.332 1 79.56 85 ASP A C 1
ATOM 653 O O . ASP A 1 85 ? -14.516 -31.625 0.39 1 79.56 85 ASP A O 1
ATOM 657 N N . PRO A 1 86 ? -13.273 -31.328 -1.47 1 75.62 86 PRO A N 1
ATOM 658 C CA . PRO A 1 86 ? -13.617 -32.688 -1.894 1 75.62 86 PRO A CA 1
ATOM 659 C C . PRO A 1 86 ? -13.148 -33.75 -0.907 1 75.62 86 PRO A C 1
ATOM 661 O O . PRO A 1 86 ? -13.75 -34.812 -0.807 1 75.62 86 PRO A O 1
ATOM 664 N N . ASN A 1 87 ? -12.031 -33.438 -0.242 1 81.5 87 ASN A N 1
ATOM 665 C CA . ASN A 1 87 ? -11.445 -34.406 0.676 1 81.5 87 ASN A CA 1
ATOM 666 C C . ASN A 1 87 ? -12.008 -34.281 2.086 1 81.5 87 ASN A C 1
ATOM 668 O O . ASN A 1 87 ? -11.867 -35.156 2.914 1 81.5 87 ASN A O 1
ATOM 672 N N . ASP A 1 88 ? -12.438 -33.219 2.457 1 79.44 88 ASP A N 1
ATOM 673 C CA . ASP A 1 88 ? -13.055 -32.938 3.748 1 79.44 88 ASP A CA 1
ATOM 674 C C . ASP A 1 88 ? -14.234 -31.969 3.594 1 79.44 88 ASP A C 1
ATOM 676 O O . ASP A 1 88 ? -14.047 -30.75 3.574 1 79.44 88 ASP A O 1
ATOM 680 N N . ARG A 1 89 ? -15.391 -32.531 3.506 1 77 89 ARG A N 1
ATOM 681 C CA . ARG A 1 89 ? -16.594 -31.781 3.205 1 77 89 ARG A CA 1
ATOM 682 C C . ARG A 1 89 ? -16.875 -30.734 4.289 1 77 89 ARG A C 1
ATOM 684 O O . ARG A 1 89 ? -17.797 -29.922 4.16 1 77 89 ARG A O 1
ATOM 691 N N . ARG A 1 90 ? -15.969 -30.812 5.262 1 74.06 90 ARG A N 1
ATOM 692 C CA . ARG A 1 90 ? -16.156 -29.844 6.336 1 74.06 90 ARG A CA 1
ATOM 693 C C . ARG A 1 90 ? -15.438 -28.531 6.031 1 74.06 90 ARG A C 1
ATOM 695 O O . ARG A 1 90 ? -15.695 -27.516 6.672 1 74.06 90 ARG A O 1
ATOM 702 N N . TYR A 1 91 ? -14.688 -28.797 4.945 1 83.62 91 TYR A N 1
ATOM 703 C CA . TYR A 1 91 ? -13.867 -27.609 4.68 1 83.62 91 TYR A CA 1
ATOM 704 C C . TYR A 1 91 ? -14.281 -26.953 3.371 1 83.62 91 TYR A C 1
ATOM 706 O O . TYR A 1 91 ? -14.57 -27.625 2.385 1 83.62 91 TYR A O 1
ATOM 714 N N . VAL A 1 92 ? -14.508 -25.719 3.453 1 89.38 92 VAL A N 1
ATOM 715 C CA . VAL A 1 92 ? -14.82 -24.922 2.268 1 89.38 92 VAL A CA 1
ATOM 716 C C . VAL A 1 92 ? -13.523 -24.391 1.649 1 89.38 92 VAL A C 1
ATOM 718 O O . VAL A 1 92 ? -12.664 -23.859 2.355 1 89.38 92 VAL A O 1
ATOM 721 N N . THR A 1 93 ? -13.414 -24.688 0.333 1 94 93 THR A N 1
ATOM 722 C CA . THR A 1 93 ? -12.227 -24.219 -0.371 1 94 93 THR A CA 1
ATOM 723 C C . THR A 1 93 ? -12.609 -23.188 -1.44 1 94 93 THR A C 1
ATOM 725 O O . THR A 1 93 ? -13.727 -23.219 -1.953 1 94 93 THR A O 1
ATOM 728 N N . ILE A 1 94 ? -11.688 -22.297 -1.7 1 96.31 94 ILE A N 1
ATOM 729 C CA . ILE A 1 94 ? -11.867 -21.234 -2.693 1 96.31 94 ILE A CA 1
ATOM 730 C C . ILE A 1 94 ? -10.906 -21.469 -3.859 1 96.31 94 ILE A C 1
ATOM 732 O O . ILE A 1 94 ? -9.719 -21.734 -3.652 1 96.31 94 ILE A O 1
ATOM 736 N N . SER A 1 95 ? -11.445 -21.438 -5.059 1 96.5 95 SER A N 1
ATOM 737 C CA . SER A 1 95 ? -10.656 -21.562 -6.281 1 96.5 95 SER A CA 1
ATOM 738 C C . SER A 1 95 ? -11.102 -20.531 -7.32 1 96.5 95 SER A C 1
ATOM 740 O O . SER A 1 95 ? -12.164 -19.922 -7.188 1 96.5 95 SER A O 1
ATOM 742 N N . LEU A 1 96 ? -10.242 -20.328 -8.32 1 96.81 96 LEU A N 1
ATOM 743 C CA . LEU A 1 96 ? -10.594 -19.359 -9.352 1 96.81 96 LEU A CA 1
ATOM 744 C C . LEU A 1 96 ? -11.438 -20.016 -10.438 1 96.81 96 LEU A C 1
ATOM 746 O O . LEU A 1 96 ? -11.211 -21.172 -10.789 1 96.81 96 LEU A O 1
ATOM 750 N N . THR A 1 97 ? -12.422 -19.266 -10.945 1 97.25 97 THR A N 1
ATOM 751 C CA . THR A 1 97 ? -13.07 -19.625 -12.195 1 97.25 97 THR A CA 1
ATOM 752 C C . THR A 1 97 ? -12.117 -19.453 -13.375 1 97.25 97 THR A C 1
ATOM 754 O O . THR A 1 97 ? -10.984 -19 -13.195 1 97.25 97 THR A O 1
ATOM 757 N N . GLU A 1 98 ? -12.609 -19.828 -14.57 1 97 98 GLU A N 1
ATOM 758 C CA . GLU A 1 98 ? -11.812 -19.578 -15.766 1 97 98 GLU A CA 1
ATOM 759 C C . GLU A 1 98 ? -11.547 -18.094 -15.945 1 97 98 GLU A C 1
ATOM 761 O O . GLU A 1 98 ? -10.438 -17.688 -16.297 1 97 98 GLU A O 1
ATOM 766 N N . ASN A 1 99 ? -12.578 -17.297 -15.664 1 94.88 99 ASN A N 1
ATOM 767 C CA . ASN A 1 99 ? -12.43 -15.852 -15.734 1 94.88 99 ASN A CA 1
ATOM 768 C C . ASN A 1 99 ? -11.461 -15.336 -14.672 1 94.88 99 ASN A C 1
ATOM 770 O O . ASN A 1 99 ? -10.672 -14.422 -14.93 1 94.88 99 ASN A O 1
ATOM 774 N N . GLY A 1 100 ? -11.523 -15.922 -13.531 1 94.75 100 GLY A N 1
ATOM 775 C CA . GLY A 1 100 ? -10.609 -15.578 -12.453 1 94.75 100 GLY A CA 1
ATOM 776 C C . GLY A 1 100 ? -9.164 -15.914 -12.781 1 94.75 100 GLY A C 1
ATOM 777 O O . GLY A 1 100 ? -8.25 -15.148 -12.445 1 94.75 100 GLY A O 1
ATOM 778 N N . LYS A 1 101 ? -9 -17.031 -13.43 1 95.56 101 LYS A N 1
ATOM 779 C CA . LYS A 1 101 ? -7.66 -17.453 -13.82 1 95.56 101 LYS A CA 1
ATOM 780 C C . LYS A 1 101 ? -7.066 -16.516 -14.867 1 95.56 101 LYS A C 1
ATOM 782 O O . LYS A 1 101 ? -5.879 -16.203 -14.82 1 95.56 101 LYS A O 1
ATOM 787 N N . LYS A 1 102 ? -7.883 -16.188 -15.797 1 93.81 102 LYS A N 1
ATOM 788 C CA . LYS A 1 102 ? -7.426 -15.234 -16.797 1 93.81 102 LYS A CA 1
ATOM 789 C C . LYS A 1 102 ? -6.969 -13.938 -16.156 1 93.81 102 LYS A C 1
ATOM 791 O O . LYS A 1 102 ? -5.918 -13.391 -16.5 1 93.81 102 LYS A O 1
ATOM 796 N N . MET A 1 103 ? -7.73 -13.461 -15.227 1 90.19 103 MET A N 1
ATOM 797 C CA . MET A 1 103 ? -7.383 -12.242 -14.5 1 90.19 103 MET A CA 1
ATOM 798 C C . MET A 1 103 ? -6.102 -12.43 -13.695 1 90.19 103 MET A C 1
ATOM 800 O O . MET A 1 103 ? -5.23 -11.555 -13.695 1 90.19 103 MET A O 1
ATOM 804 N N . PHE A 1 104 ? -6.031 -13.531 -13.102 1 91.62 104 PHE A N 1
ATOM 805 C CA . PHE A 1 104 ? -4.844 -13.867 -12.328 1 91.62 104 PHE A CA 1
ATOM 806 C C . PHE A 1 104 ? -3.6 -13.836 -13.211 1 91.62 104 PHE A C 1
ATOM 808 O O . PHE A 1 104 ? -2.582 -13.258 -12.828 1 91.62 104 PHE A O 1
ATOM 815 N N . ASP A 1 105 ? -3.697 -14.469 -14.312 1 91.94 105 ASP A N 1
ATOM 816 C CA . ASP A 1 105 ? -2.562 -14.539 -15.227 1 91.94 105 ASP A CA 1
ATOM 817 C C . ASP A 1 105 ? -2.154 -13.141 -15.703 1 91.94 105 ASP A C 1
ATOM 819 O O . ASP A 1 105 ? -0.964 -12.844 -15.812 1 91.94 105 ASP A O 1
ATOM 823 N N . GLU A 1 106 ? -3.115 -12.359 -15.961 1 88.5 106 GLU A N 1
ATOM 824 C CA . GLU A 1 106 ? -2.846 -10.984 -16.375 1 88.5 106 GLU A CA 1
ATOM 825 C C . GLU A 1 106 ? -2.176 -10.188 -15.266 1 88.5 106 GLU A C 1
ATOM 827 O O . GLU A 1 106 ? -1.235 -9.43 -15.508 1 88.5 106 GLU A O 1
ATOM 832 N N . ILE A 1 107 ? -2.648 -10.344 -14.078 1 84.94 107 ILE A N 1
ATOM 833 C CA . ILE A 1 107 ? -2.072 -9.656 -12.93 1 84.94 107 ILE A CA 1
ATOM 834 C C . ILE A 1 107 ? -0.621 -10.094 -12.742 1 84.94 107 ILE A C 1
ATOM 836 O O . ILE A 1 107 ? 0.269 -9.25 -12.578 1 84.94 107 ILE A O 1
ATOM 840 N N . GLU A 1 108 ? -0.435 -11.383 -12.773 1 87.75 108 GLU A N 1
ATOM 841 C CA . GLU A 1 108 ? 0.91 -11.914 -12.57 1 87.75 108 GLU A CA 1
ATOM 842 C C . GLU A 1 108 ? 1.88 -11.375 -13.617 1 87.75 108 GLU A C 1
ATOM 844 O 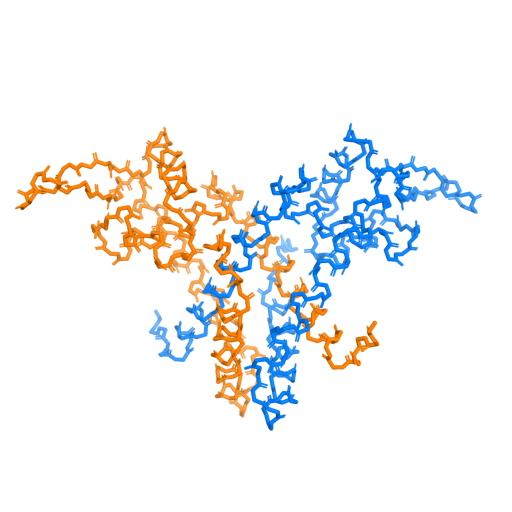O . GLU A 1 108 ? 2.992 -10.961 -13.289 1 87.75 108 GLU A O 1
ATOM 849 N N . LEU A 1 109 ? 1.45 -11.414 -14.812 1 87.94 109 LEU A N 1
ATOM 850 C CA . LEU A 1 109 ? 2.305 -10.953 -15.906 1 87.94 109 LEU A CA 1
ATOM 851 C C . LEU A 1 109 ? 2.631 -9.469 -15.75 1 87.94 109 LEU A C 1
ATOM 853 O O . LEU A 1 109 ? 3.797 -9.078 -15.797 1 87.94 109 LEU A O 1
ATOM 857 N N . THR A 1 110 ? 1.627 -8.656 -15.523 1 84.56 110 THR A N 1
ATOM 858 C CA . THR A 1 110 ? 1.783 -7.211 -15.422 1 84.56 110 THR A CA 1
ATOM 859 C C . THR A 1 110 ? 2.641 -6.84 -14.211 1 84.56 110 THR A C 1
ATOM 861 O O . THR A 1 110 ? 3.57 -6.039 -14.328 1 84.56 110 THR A O 1
ATOM 864 N N . MET A 1 111 ? 2.355 -7.496 -13.102 1 84.69 111 MET A N 1
ATOM 865 C CA . MET A 1 111 ? 3.066 -7.156 -11.875 1 84.69 111 MET A CA 1
ATOM 866 C C . MET A 1 111 ? 4.5 -7.668 -11.914 1 84.69 111 MET A C 1
ATOM 868 O O . MET A 1 111 ? 5.418 -7.008 -11.422 1 84.69 111 MET A O 1
ATOM 872 N N . ASN A 1 112 ? 4.68 -8.836 -12.469 1 87.31 112 ASN A N 1
ATOM 873 C CA . ASN A 1 112 ? 6.035 -9.352 -12.602 1 87.31 112 ASN A CA 1
ATOM 874 C C . ASN A 1 112 ? 6.906 -8.43 -13.453 1 87.31 112 ASN A C 1
ATOM 876 O O . ASN A 1 112 ? 8.055 -8.156 -13.102 1 87.31 112 ASN A O 1
ATOM 880 N N . ASN A 1 113 ? 6.348 -7.953 -14.523 1 87.94 113 ASN A N 1
ATOM 881 C CA . ASN A 1 113 ? 7.086 -7.035 -15.383 1 87.94 113 ASN A CA 1
ATOM 882 C C . ASN A 1 113 ? 7.363 -5.711 -14.68 1 87.94 113 ASN A C 1
ATOM 884 O O . ASN A 1 113 ? 8.453 -5.152 -14.805 1 87.94 113 ASN A O 1
ATOM 888 N N . TYR A 1 114 ? 6.434 -5.207 -14.016 1 85.44 114 TYR A N 1
ATOM 889 C CA . TYR A 1 114 ? 6.566 -3.939 -13.305 1 85.44 114 TYR A CA 1
ATOM 890 C C . TYR A 1 114 ? 7.652 -4.023 -12.234 1 85.44 114 TYR A C 1
ATOM 892 O O . TYR A 1 114 ? 8.531 -3.166 -12.172 1 85.44 114 TYR A O 1
ATOM 900 N N . PHE A 1 115 ? 7.621 -5.082 -11.453 1 90.25 115 PHE A N 1
ATOM 901 C CA . PHE A 1 115 ? 8.547 -5.156 -10.328 1 90.25 115 PHE A CA 1
ATOM 902 C C . PHE A 1 115 ? 9.93 -5.578 -10.789 1 90.25 115 PHE A C 1
ATOM 904 O O . PHE A 1 115 ? 10.93 -5.32 -10.109 1 90.25 115 PHE A O 1
ATOM 911 N N . LYS A 1 116 ? 9.953 -6.254 -11.93 1 92.12 116 LYS A N 1
ATOM 912 C CA . LYS A 1 116 ? 11.258 -6.449 -12.555 1 92.12 116 LYS A CA 1
ATOM 913 C C . LYS A 1 116 ? 11.93 -5.109 -12.859 1 92.12 116 LYS A C 1
ATOM 915 O O . LYS A 1 116 ? 13.117 -4.926 -12.586 1 92.12 116 LYS A O 1
ATOM 920 N N . LYS A 1 117 ? 11.141 -4.199 -13.383 1 92.06 117 LYS A N 1
ATOM 921 C CA . LYS A 1 117 ? 11.656 -2.869 -13.695 1 92.06 117 LYS A CA 1
ATOM 922 C C . LYS A 1 117 ? 12.07 -2.133 -12.422 1 92.06 117 LYS A C 1
ATOM 924 O O . LYS A 1 117 ? 13.117 -1.481 -12.383 1 92.06 117 LYS A O 1
ATOM 929 N N . VAL A 1 118 ? 11.266 -2.254 -11.414 1 92.88 118 VAL A N 1
ATOM 930 C CA . VAL A 1 118 ? 11.586 -1.629 -10.141 1 92.88 118 VAL A CA 1
ATOM 931 C C . VAL A 1 118 ? 12.922 -2.162 -9.625 1 92.88 118 VAL A C 1
ATOM 933 O O . VAL A 1 118 ? 13.797 -1.388 -9.219 1 92.88 118 VAL A O 1
ATOM 936 N N . TYR A 1 119 ? 13.039 -3.502 -9.664 1 95.06 119 TYR A N 1
ATOM 937 C CA . TYR A 1 119 ? 14.266 -4.148 -9.203 1 95.06 119 TYR A CA 1
ATOM 938 C C . TYR A 1 119 ? 15.469 -3.65 -9.992 1 95.06 119 TYR A C 1
ATOM 940 O O . TYR A 1 119 ? 16.516 -3.338 -9.406 1 95.06 119 TYR A O 1
ATOM 948 N N . GLU A 1 120 ? 15.312 -3.506 -11.266 1 95.81 120 GLU A N 1
ATOM 949 C CA . GLU A 1 120 ? 16.391 -3.104 -12.156 1 95.81 120 GLU A CA 1
ATOM 950 C C . GLU A 1 120 ? 16.766 -1.641 -11.945 1 95.81 120 GLU A C 1
ATOM 952 O O . GLU A 1 120 ? 17.891 -1.23 -12.25 1 95.81 120 GLU A O 1
ATOM 957 N N . ASN A 1 121 ? 15.875 -0.846 -11.398 1 95.56 121 ASN A N 1
ATOM 958 C CA . ASN A 1 121 ? 16.125 0.573 -11.164 1 95.56 121 ASN A CA 1
ATOM 959 C C . ASN A 1 121 ? 16.797 0.812 -9.82 1 95.56 121 ASN A C 1
ATOM 961 O O . ASN A 1 121 ? 17.188 1.938 -9.508 1 95.56 121 ASN A O 1
ATOM 965 N N . ILE A 1 122 ? 16.906 -0.232 -9.055 1 96.69 122 ILE A N 1
ATOM 966 C CA . ILE A 1 122 ? 17.703 -0.159 -7.84 1 96.69 122 ILE A CA 1
ATOM 967 C C . ILE A 1 122 ? 19.172 -0.433 -8.172 1 96.69 122 ILE A C 1
ATOM 969 O O . ILE A 1 122 ? 19.484 -1.41 -8.859 1 96.69 122 ILE A O 1
ATOM 973 N N . PRO A 1 123 ? 20.078 0.436 -7.742 1 97.44 123 PRO A N 1
ATOM 974 C CA . PRO A 1 123 ? 21.5 0.161 -8 1 97.44 123 PRO A CA 1
ATOM 975 C C . PRO A 1 123 ? 21.906 -1.256 -7.602 1 97.44 123 PRO A C 1
ATOM 977 O O . PRO A 1 123 ? 21.5 -1.739 -6.535 1 97.44 123 PRO A O 1
ATOM 980 N N . GLN A 1 124 ? 22.703 -1.918 -8.445 1 96.31 124 GLN A N 1
ATOM 981 C CA . GLN A 1 124 ? 23.047 -3.326 -8.289 1 96.31 124 GLN A CA 1
ATOM 982 C C . GLN A 1 124 ? 23.672 -3.588 -6.914 1 96.31 124 GLN A C 1
ATOM 984 O O . GLN A 1 124 ? 23.359 -4.586 -6.266 1 96.31 124 GLN A O 1
ATOM 989 N N . ASP A 1 125 ? 24.469 -2.689 -6.441 1 97.19 125 ASP A N 1
ATOM 990 C CA . ASP A 1 125 ? 25.203 -2.891 -5.195 1 97.19 125 ASP A CA 1
ATOM 991 C C . ASP A 1 125 ? 24.328 -2.611 -3.984 1 97.19 125 ASP A C 1
ATOM 993 O O . ASP A 1 125 ? 24.734 -2.834 -2.844 1 97.19 125 ASP A O 1
ATOM 997 N N . LYS A 1 126 ? 23.078 -2.172 -4.223 1 97.44 126 LYS A N 1
ATOM 998 C CA . LYS A 1 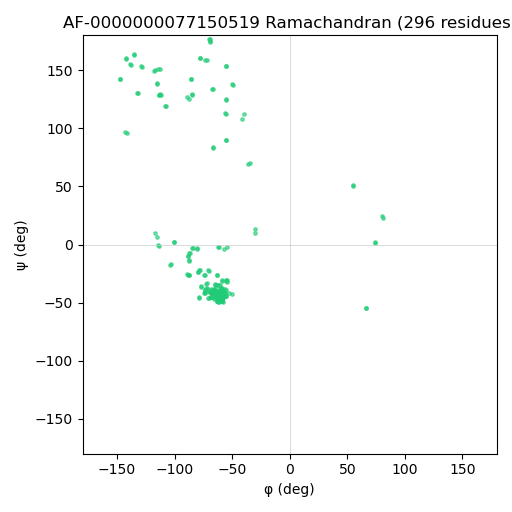126 ? 22.172 -1.847 -3.129 1 97.44 126 LYS A CA 1
ATOM 999 C C . LYS A 1 126 ? 20.984 -2.807 -3.098 1 97.44 126 LYS A C 1
ATOM 1001 O O . LYS A 1 126 ? 20.156 -2.748 -2.188 1 97.44 126 LYS A O 1
ATOM 1006 N N . ARG A 1 127 ? 20.938 -3.73 -4.012 1 96.62 127 ARG A N 1
ATOM 1007 C CA . ARG A 1 127 ? 19.766 -4.59 -4.148 1 96.62 127 ARG A CA 1
ATOM 1008 C C . ARG A 1 127 ? 19.625 -5.52 -2.949 1 96.62 127 ARG A C 1
ATOM 1010 O O . ARG A 1 127 ? 18.516 -5.684 -2.41 1 96.62 127 ARG A O 1
ATOM 1017 N N . ALA A 1 128 ? 20.734 -6.094 -2.508 1 95.56 128 ALA A N 1
ATOM 1018 C CA . ALA A 1 128 ? 20.672 -6.984 -1.351 1 95.56 128 ALA A CA 1
ATOM 1019 C C . ALA A 1 128 ? 20.25 -6.227 -0.096 1 95.56 128 ALA A C 1
ATOM 1021 O O . ALA A 1 128 ? 19.438 -6.727 0.692 1 95.56 128 ALA A O 1
ATOM 1022 N N . GLN A 1 129 ? 20.766 -5.074 0.042 1 96.38 129 GLN A N 1
ATOM 1023 C CA . GLN A 1 129 ? 20.406 -4.223 1.17 1 96.38 129 GLN A CA 1
ATOM 1024 C C . GLN A 1 129 ? 18.922 -3.852 1.129 1 96.38 129 GLN A C 1
ATOM 1026 O O . GLN A 1 129 ? 18.266 -3.832 2.164 1 96.38 129 GLN A O 1
ATOM 1031 N N . ALA A 1 130 ? 18.469 -3.529 -0.061 1 97 130 ALA A N 1
ATOM 1032 C CA . ALA A 1 130 ? 17.062 -3.148 -0.232 1 97 130 ALA A CA 1
ATOM 1033 C C . ALA A 1 130 ? 16.141 -4.293 0.16 1 97 130 ALA A C 1
ATOM 1035 O O . ALA A 1 130 ? 15.156 -4.086 0.876 1 97 130 ALA A O 1
ATOM 1036 N N . ILE A 1 131 ? 16.484 -5.469 -0.226 1 96.31 131 ILE A N 1
ATOM 1037 C CA . ILE A 1 131 ? 15.656 -6.641 0.062 1 96.31 131 ILE A CA 1
ATOM 1038 C C . ILE A 1 131 ? 15.68 -6.93 1.562 1 96.31 131 ILE A C 1
ATOM 1040 O O . ILE A 1 131 ? 14.641 -7.164 2.172 1 96.31 131 ILE A O 1
ATOM 1044 N N . GLU A 1 132 ? 16.844 -6.883 2.139 1 96.38 132 GLU A N 1
ATOM 1045 C CA . GLU A 1 132 ? 16.953 -7.094 3.58 1 96.38 132 GLU A CA 1
ATOM 1046 C C . GLU A 1 132 ? 16.125 -6.066 4.352 1 96.38 132 GLU A C 1
ATOM 1048 O O . GLU A 1 132 ? 15.453 -6.406 5.328 1 96.38 132 GLU A O 1
ATOM 1053 N N . SER A 1 133 ? 16.234 -4.848 3.957 1 97 133 SER A N 1
ATOM 1054 C CA . SER A 1 133 ? 15.508 -3.775 4.629 1 97 133 SER A CA 1
ATOM 1055 C C . SER A 1 133 ? 14 -3.982 4.527 1 97 133 SER A C 1
ATOM 1057 O O . SER A 1 133 ? 13.273 -3.74 5.492 1 97 133 SER A O 1
ATOM 1059 N N . LEU A 1 134 ? 13.516 -4.391 3.322 1 95.81 134 LEU A N 1
ATOM 1060 C CA . LEU A 1 134 ? 12.102 -4.684 3.148 1 95.81 134 LEU A CA 1
ATOM 1061 C C . LEU A 1 134 ? 11.656 -5.789 4.098 1 95.81 134 LEU A C 1
ATOM 1063 O O . LEU A 1 134 ? 10.555 -5.738 4.648 1 95.81 134 LEU A O 1
ATOM 1067 N N . GLU A 1 135 ? 12.477 -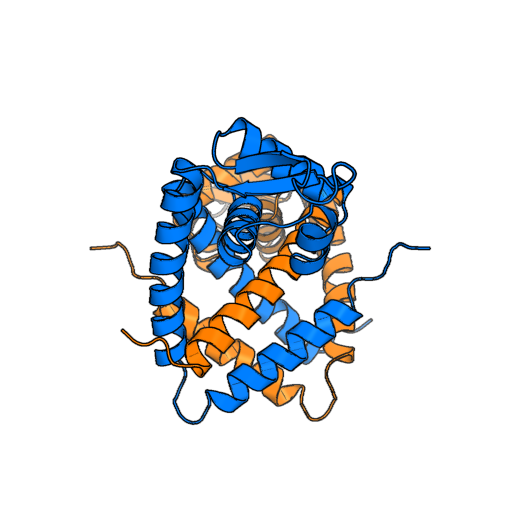6.766 4.297 1 95.25 135 GLU A N 1
ATOM 1068 C CA . GLU A 1 135 ? 12.172 -7.84 5.234 1 95.25 135 GLU A CA 1
ATOM 1069 C C . GLU A 1 135 ? 12.031 -7.309 6.656 1 95.25 135 GLU A C 1
ATOM 1071 O O . GLU A 1 135 ? 11.102 -7.676 7.375 1 95.25 135 GLU A O 1
ATOM 1076 N N . LEU A 1 136 ? 13 -6.492 7.055 1 96.12 136 LEU A N 1
ATOM 1077 C CA . LEU A 1 136 ? 12.984 -5.898 8.391 1 96.12 136 LEU A CA 1
ATOM 1078 C C . LEU A 1 136 ? 11.727 -5.055 8.586 1 96.12 136 LEU A C 1
ATOM 1080 O O . LEU A 1 136 ? 11.109 -5.105 9.656 1 96.12 136 LEU A O 1
ATOM 1084 N N . ILE A 1 137 ? 11.328 -4.328 7.582 1 94.56 137 ILE A N 1
ATOM 1085 C CA . ILE A 1 137 ? 10.172 -3.447 7.652 1 94.56 137 ILE A CA 1
ATOM 1086 C C . ILE A 1 137 ? 8.891 -4.281 7.719 1 94.56 137 ILE A C 1
ATOM 1088 O O . ILE A 1 137 ? 7.996 -3.988 8.516 1 94.56 137 ILE A O 1
ATOM 1092 N N . ALA A 1 138 ? 8.812 -5.289 6.855 1 90.56 138 ALA A N 1
ATOM 1093 C CA . ALA A 1 138 ? 7.656 -6.188 6.891 1 90.56 138 ALA A CA 1
ATOM 1094 C C . ALA A 1 138 ? 7.477 -6.793 8.273 1 90.56 138 ALA A C 1
ATOM 1096 O O . ALA A 1 138 ? 6.355 -6.855 8.789 1 90.56 138 ALA A O 1
ATOM 1097 N N . ASP A 1 139 ? 8.547 -7.23 8.859 1 91.62 139 ASP A N 1
ATOM 1098 C CA . ASP A 1 139 ? 8.516 -7.816 10.203 1 91.62 139 ASP A CA 1
ATOM 1099 C C . ASP A 1 139 ? 8.07 -6.785 11.234 1 91.62 139 ASP A C 1
ATOM 1101 O O . ASP A 1 139 ? 7.285 -7.098 12.133 1 91.62 139 ASP A O 1
ATOM 1105 N N . ALA A 1 140 ? 8.641 -5.602 11.164 1 93.12 140 ALA A N 1
ATOM 1106 C CA . ALA A 1 140 ? 8.305 -4.527 12.086 1 93.12 140 ALA A CA 1
ATOM 1107 C C . ALA A 1 140 ? 6.82 -4.172 12 1 93.12 140 ALA A C 1
ATOM 1109 O O . ALA A 1 140 ? 6.172 -3.938 13.023 1 93.12 140 ALA A O 1
ATOM 1110 N N . ILE A 1 141 ? 6.285 -4.094 10.773 1 88.5 141 ILE A N 1
ATOM 1111 C CA . ILE A 1 141 ? 4.871 -3.801 10.562 1 88.5 141 ILE A CA 1
ATOM 1112 C C . ILE A 1 141 ? 4.016 -4.891 11.203 1 88.5 141 ILE A C 1
ATOM 1114 O O . ILE A 1 141 ? 3.021 -4.594 11.867 1 88.5 141 ILE A O 1
ATOM 1118 N N . THR A 1 142 ? 4.395 -6.117 11.023 1 83.88 142 THR A N 1
ATOM 1119 C CA . THR A 1 142 ? 3.678 -7.246 11.602 1 83.88 142 THR A CA 1
ATOM 1120 C C . THR A 1 142 ? 3.652 -7.145 13.125 1 83.88 142 THR A C 1
ATOM 1122 O O . THR A 1 142 ? 2.625 -7.41 13.758 1 83.88 142 THR A O 1
ATOM 1125 N N . LYS A 1 143 ? 4.707 -6.727 13.664 1 86 143 LYS A N 1
ATOM 1126 C CA . LYS A 1 143 ? 4.84 -6.629 15.109 1 86 143 LYS A CA 1
ATOM 1127 C C . LYS A 1 143 ? 4.039 -5.449 15.656 1 86 143 LYS A C 1
ATOM 1129 O O . LYS A 1 143 ? 3.766 -5.379 16.859 1 86 143 LYS A O 1
ATOM 1134 N N . SER A 1 144 ? 3.854 -4.457 14.789 1 82.56 144 SER A N 1
ATOM 1135 C CA . SER A 1 144 ? 3.219 -3.221 15.234 1 82.56 144 SER A CA 1
ATOM 1136 C C . SER A 1 144 ? 1.7 -3.309 15.133 1 82.56 144 SER A C 1
ATOM 1138 O O . SER A 1 144 ? 0.988 -2.408 15.578 1 82.56 144 SER A O 1
ATOM 1140 N N . VAL A 1 145 ? 1.131 -4.133 14.242 1 66.62 145 VAL A N 1
ATOM 1141 C CA . VAL A 1 145 ? -0.311 -4.293 14.086 1 66.62 145 VAL A CA 1
ATOM 1142 C C . VAL A 1 145 ? -0.894 -4.949 15.336 1 66.62 145 VAL A C 1
ATOM 1144 O O . VAL A 1 145 ? -0.393 -5.98 15.797 1 66.62 145 VAL A O 1
ATOM 1147 N N . CYS A 1 146 ? -1.241 -4.152 16.516 1 53.72 146 CYS A N 1
ATOM 1148 C CA . CYS A 1 146 ? -1.855 -4.598 17.766 1 53.72 146 CYS A CA 1
ATOM 1149 C C . CYS A 1 146 ? -2.967 -5.605 17.5 1 53.72 146 CYS A C 1
ATOM 1151 O O . CYS A 1 146 ? -3.713 -5.469 16.531 1 53.72 146 CYS A O 1
ATOM 1153 N N . CYS A 1 147 ? -2.893 -7 17.781 1 42.78 147 CYS A N 1
ATOM 1154 C CA . CYS A 1 147 ? -4.078 -7.781 18.109 1 42.78 147 CYS A CA 1
ATOM 1155 C C . CYS A 1 147 ? -5.078 -6.953 18.906 1 42.78 147 CYS A C 1
ATOM 1157 O O . CYS A 1 147 ? -4.746 -6.43 19.969 1 42.78 147 CYS A O 1
ATOM 1159 N N . ASN A 1 148 ? -5.836 -5.898 18.422 1 33.78 148 ASN A N 1
ATOM 1160 C CA . ASN A 1 148 ? -7.031 -5.746 19.25 1 33.78 148 ASN A CA 1
ATOM 1161 C C . ASN A 1 148 ? -7.484 -7.078 19.844 1 33.78 148 ASN A C 1
ATOM 1163 O O . ASN A 1 148 ? -8.602 -7.527 19.578 1 33.78 148 ASN A O 1
ATOM 1167 N N . LYS A 1 149 ? -6.898 -8.164 19.906 1 30.06 149 LYS A N 1
ATOM 1168 C CA . LYS A 1 149 ? -7.426 -9.188 20.812 1 30.06 149 LYS A CA 1
ATOM 1169 C C . LYS A 1 149 ? -7.574 -8.656 22.234 1 30.06 149 LYS A C 1
ATOM 1171 O O . LYS A 1 149 ? -7.812 -9.422 23.172 1 30.06 149 LYS A O 1
ATOM 1176 N N . GLY A 1 150 ? -7.238 -7.469 22.625 1 25.11 150 GLY A N 1
ATOM 1177 C CA . GLY A 1 150 ? -7.832 -7.309 23.938 1 25.11 150 GLY A CA 1
ATOM 1178 C C . GLY A 1 150 ? -9.344 -7.184 23.906 1 25.11 150 GLY A C 1
ATOM 1179 O O . GLY A 1 150 ? -9.914 -6.742 22.906 1 25.11 150 GLY A O 1
ATOM 1180 N N . MET B 1 1 ? 10.805 -14.742 -19.609 1 43.25 1 MET B N 1
ATOM 1181 C CA . MET B 1 1 ? 11.945 -14.094 -18.969 1 43.25 1 MET B CA 1
ATOM 1182 C C . MET B 1 1 ? 12.031 -14.477 -17.5 1 43.25 1 MET B C 1
ATOM 1184 O O . MET B 1 1 ? 11.047 -14.375 -16.766 1 43.25 1 MET B O 1
ATOM 1188 N N . ILE B 1 2 ? 12.938 -15.281 -17.172 1 51 2 ILE B N 1
ATOM 1189 C CA . ILE B 1 2 ? 13.211 -15.945 -15.898 1 51 2 ILE B CA 1
ATOM 1190 C C . ILE B 1 2 ? 13.336 -14.906 -14.789 1 51 2 ILE B C 1
ATOM 1192 O O . ILE B 1 2 ? 14.188 -14.016 -14.852 1 51 2 ILE B O 1
ATOM 1196 N N . ILE B 1 3 ? 12.219 -14.586 -14.148 1 64.12 3 ILE B N 1
ATOM 1197 C CA . ILE B 1 3 ? 12.273 -13.68 -13 1 64.12 3 ILE B CA 1
ATOM 1198 C C . ILE B 1 3 ? 13.242 -14.227 -11.961 1 64.12 3 ILE B C 1
ATOM 1200 O O . ILE B 1 3 ? 13.148 -15.391 -11.562 1 64.12 3 ILE B O 1
ATOM 1204 N N . SER B 1 4 ? 14.391 -13.438 -11.812 1 72.31 4 SER B N 1
ATOM 1205 C CA . SER B 1 4 ? 15.375 -13.859 -10.82 1 72.31 4 SER B CA 1
ATOM 1206 C C . SER B 1 4 ? 14.734 -14.016 -9.445 1 72.31 4 SER B C 1
ATOM 1208 O O . SER B 1 4 ? 13.664 -13.461 -9.188 1 72.31 4 SER B O 1
ATOM 1210 N N . ASN B 1 5 ? 15.289 -14.82 -8.672 1 82.94 5 ASN B N 1
ATOM 1211 C CA . ASN B 1 5 ? 14.828 -15.062 -7.309 1 82.94 5 ASN B CA 1
ATOM 1212 C C . ASN B 1 5 ? 14.734 -13.773 -6.504 1 82.94 5 ASN B C 1
ATOM 1214 O O . ASN B 1 5 ? 13.797 -13.578 -5.73 1 82.94 5 ASN B O 1
ATOM 1218 N N . ASN B 1 6 ? 15.688 -12.805 -6.91 1 87.38 6 ASN B N 1
ATOM 1219 C CA . ASN B 1 6 ? 15.703 -11.547 -6.172 1 87.38 6 ASN B CA 1
ATOM 1220 C C . ASN B 1 6 ? 14.555 -10.633 -6.586 1 87.38 6 ASN B C 1
ATOM 1222 O O . ASN B 1 6 ? 13.953 -9.961 -5.746 1 87.38 6 ASN B O 1
ATOM 1226 N N . GLU B 1 7 ? 14.258 -10.695 -7.863 1 89.19 7 GLU B N 1
ATOM 1227 C CA . GLU B 1 7 ? 13.133 -9.914 -8.367 1 89.19 7 GLU B CA 1
ATOM 1228 C C . GLU B 1 7 ? 11.812 -10.391 -7.77 1 89.19 7 GLU B C 1
ATOM 1230 O O . GLU B 1 7 ? 10.984 -9.578 -7.363 1 89.19 7 GLU B O 1
ATOM 1235 N N . LYS B 1 8 ? 11.734 -11.672 -7.707 1 89.44 8 LYS B N 1
ATOM 1236 C CA . LYS B 1 8 ? 10.531 -12.273 -7.137 1 89.44 8 LYS B CA 1
ATOM 1237 C C . LYS B 1 8 ? 10.406 -11.961 -5.652 1 89.44 8 LYS B C 1
ATOM 1239 O O . LYS B 1 8 ? 9.312 -11.672 -5.16 1 89.44 8 LYS B O 1
ATOM 1244 N N . GLU B 1 9 ? 11.539 -12.016 -5.008 1 91.5 9 GLU B N 1
ATOM 1245 C CA . GLU B 1 9 ? 11.547 -11.727 -3.578 1 91.5 9 GLU B CA 1
ATOM 1246 C C . GLU B 1 9 ? 11.133 -10.281 -3.307 1 91.5 9 GLU B C 1
ATOM 1248 O O . GLU B 1 9 ? 10.359 -10.016 -2.383 1 91.5 9 GLU B O 1
ATOM 1253 N N . LEU B 1 10 ? 11.656 -9.391 -4.121 1 93.25 10 LEU B N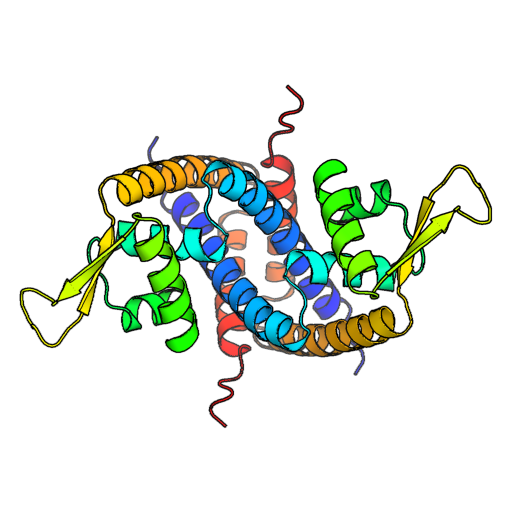 1
ATOM 1254 C CA . LEU B 1 10 ? 11.305 -7.977 -3.984 1 93.25 10 LEU B CA 1
ATOM 1255 C C . LEU B 1 10 ? 9.805 -7.777 -4.156 1 93.25 10 LEU B C 1
ATOM 1257 O O . LEU B 1 10 ? 9.164 -7.121 -3.328 1 93.25 10 LEU B O 1
ATOM 1261 N N . ARG B 1 11 ? 9.242 -8.352 -5.188 1 89.06 11 ARG B N 1
ATOM 1262 C CA . ARG B 1 11 ? 7.812 -8.25 -5.438 1 89.06 11 ARG B CA 1
ATOM 1263 C C . ARG B 1 11 ? 7.008 -8.805 -4.266 1 89.06 11 ARG B C 1
ATOM 1265 O O . ARG B 1 11 ? 6.039 -8.18 -3.822 1 89.06 11 ARG B O 1
ATOM 1272 N N . GLU B 1 12 ? 7.426 -9.961 -3.748 1 89.81 12 GLU B N 1
ATOM 1273 C CA . GLU B 1 12 ? 6.691 -10.609 -2.668 1 89.81 12 GLU B CA 1
ATOM 1274 C C . GLU B 1 12 ? 6.715 -9.766 -1.396 1 89.81 12 GLU B C 1
ATOM 1276 O O . GLU B 1 12 ? 5.703 -9.648 -0.705 1 89.81 12 GLU B O 1
ATOM 1281 N N . LEU B 1 13 ? 7.816 -9.195 -1.107 1 89.94 13 LEU B N 1
ATOM 1282 C CA . LEU B 1 13 ? 7.938 -8.375 0.094 1 89.94 13 LEU B CA 1
ATOM 1283 C C . LEU B 1 13 ? 7.105 -7.105 -0.026 1 89.94 13 LEU B C 1
ATOM 1285 O O . LEU B 1 13 ? 6.43 -6.707 0.927 1 89.94 13 LEU B O 1
ATOM 1289 N N . ILE B 1 14 ? 7.125 -6.496 -1.179 1 89.19 14 ILE B N 1
ATOM 1290 C CA . ILE B 1 14 ? 6.332 -5.289 -1.388 1 89.19 14 ILE B CA 1
ATOM 1291 C C . ILE B 1 14 ? 4.848 -5.625 -1.313 1 89.19 14 ILE B C 1
ATOM 1293 O O . ILE B 1 14 ? 4.066 -4.887 -0.707 1 89.19 14 ILE B O 1
ATOM 1297 N N . ARG B 1 15 ? 4.473 -6.711 -1.907 1 83.56 15 ARG B N 1
ATOM 1298 C CA . ARG B 1 15 ? 3.084 -7.148 -1.845 1 83.56 15 ARG B CA 1
ATOM 1299 C C . ARG B 1 15 ? 2.645 -7.367 -0.401 1 83.56 15 ARG B C 1
ATOM 1301 O O . ARG B 1 15 ? 1.541 -6.977 -0.016 1 83.56 15 ARG B O 1
ATOM 1308 N N . GLN B 1 16 ? 3.461 -8.008 0.402 1 82.88 16 GLN B N 1
ATOM 1309 C CA . GLN B 1 16 ? 3.143 -8.266 1.803 1 82.88 16 GLN B CA 1
ATOM 1310 C C . GLN B 1 16 ? 2.986 -6.961 2.58 1 82.88 16 GLN B C 1
ATOM 1312 O O . GLN B 1 16 ? 2.057 -6.812 3.375 1 82.88 16 GLN B O 1
ATOM 1317 N N . ILE B 1 17 ? 3.902 -6.055 2.359 1 85.69 17 ILE B N 1
ATOM 1318 C CA . ILE B 1 17 ? 3.863 -4.766 3.039 1 85.69 17 ILE B CA 1
ATOM 1319 C C . ILE B 1 17 ? 2.598 -4.012 2.637 1 85.69 17 ILE B C 1
ATOM 1321 O O . ILE B 1 17 ? 1.901 -3.455 3.488 1 85.69 17 ILE B O 1
ATOM 1325 N N . GLU B 1 18 ? 2.301 -4.051 1.361 1 81.5 18 GLU B N 1
ATOM 1326 C CA . GLU B 1 18 ? 1.09 -3.408 0.861 1 81.5 18 GLU B CA 1
ATOM 1327 C C . GLU B 1 18 ? -0.16 -4.02 1.489 1 81.5 18 GLU B C 1
ATOM 1329 O O . GLU B 1 18 ? -1.08 -3.299 1.879 1 81.5 18 GLU B O 1
ATOM 1334 N N . ALA B 1 19 ? -0.204 -5.316 1.484 1 75.81 19 ALA B N 1
ATOM 1335 C CA . ALA B 1 19 ? -1.353 -6.016 2.051 1 75.81 19 ALA B CA 1
ATOM 1336 C C . ALA B 1 19 ? -1.538 -5.668 3.523 1 75.81 19 ALA B C 1
ATOM 1338 O O . ALA B 1 19 ? -2.654 -5.387 3.967 1 75.81 19 ALA B O 1
ATOM 1339 N N . LYS B 1 20 ? -0.506 -5.617 4.285 1 76.31 20 LYS B N 1
ATOM 1340 C CA . LYS B 1 20 ? -0.555 -5.34 5.715 1 76.31 20 LYS B CA 1
ATOM 1341 C C . LYS B 1 20 ? -0.958 -3.893 5.98 1 76.31 20 LYS B C 1
ATOM 1343 O O . LYS B 1 20 ? -1.737 -3.617 6.895 1 76.31 20 LYS B O 1
ATOM 1348 N N . LEU B 1 21 ? -0.399 -3.018 5.145 1 76.81 21 LEU B N 1
ATOM 1349 C CA . LEU B 1 21 ? -0.724 -1.605 5.312 1 76.81 21 LEU B CA 1
ATOM 1350 C C . LEU B 1 21 ? -2.135 -1.308 4.816 1 76.81 21 LEU B C 1
ATOM 1352 O O . LEU B 1 21 ? -2.834 -0.468 5.387 1 76.81 21 LEU B O 1
ATOM 1356 N N . GLY B 1 22 ? -2.479 -1.915 3.656 1 68.75 22 GLY B N 1
ATOM 1357 C CA . GLY B 1 22 ? -3.826 -1.762 3.135 1 68.75 22 GLY B CA 1
ATOM 1358 C C . GLY B 1 22 ? -4.898 -2.205 4.113 1 68.75 22 GLY B C 1
ATOM 1359 O O . GLY B 1 22 ? -5.918 -1.529 4.273 1 68.75 22 GLY B O 1
ATOM 1360 N N . ILE B 1 23 ? -4.727 -3.27 4.738 1 60.81 23 ILE B N 1
ATOM 1361 C CA . ILE B 1 23 ? -5.664 -3.824 5.707 1 60.81 23 ILE B CA 1
ATOM 1362 C C . ILE B 1 23 ? -5.789 -2.879 6.902 1 60.81 23 ILE B C 1
ATOM 1364 O O . ILE B 1 23 ? -6.895 -2.627 7.387 1 60.81 23 ILE B O 1
ATOM 1368 N N . LEU B 1 24 ? -4.637 -2.434 7.297 1 61.34 24 LEU B N 1
ATOM 1369 C CA . LEU B 1 24 ? -4.633 -1.482 8.398 1 61.34 24 LEU B CA 1
ATOM 1370 C C . LEU B 1 24 ? -5.469 -0.251 8.062 1 61.34 24 LEU B C 1
ATOM 1372 O O . LEU B 1 24 ? -6.203 0.258 8.906 1 61.34 24 LEU B O 1
ATOM 1376 N N . ASN B 1 25 ? -5.262 0.08 6.828 1 60.06 25 ASN B N 1
ATOM 1377 C CA . ASN B 1 25 ? -5.969 1.282 6.398 1 60.06 25 ASN B CA 1
ATOM 1378 C C . ASN B 1 25 ? -7.461 1.021 6.215 1 60.06 25 ASN B C 1
ATOM 1380 O O . ASN B 1 25 ? -8.281 1.893 6.492 1 60.06 25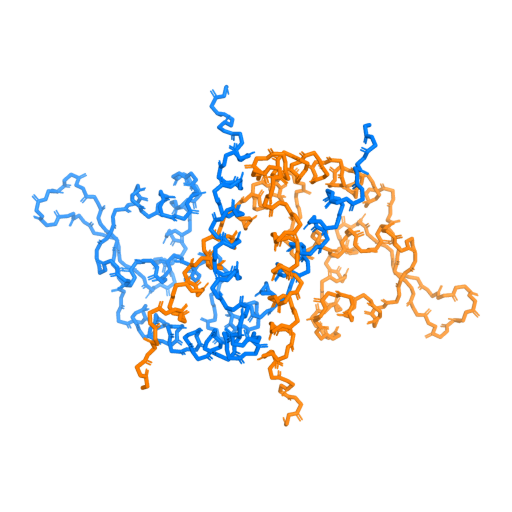 ASN B O 1
ATOM 1384 N N . GLU B 1 26 ? -7.727 -0.093 5.656 1 57.34 26 GLU B N 1
ATOM 1385 C CA . GLU B 1 26 ? -9.141 -0.45 5.559 1 57.34 26 GLU B CA 1
ATOM 1386 C C . GLU B 1 26 ? -9.789 -0.522 6.941 1 57.34 26 GLU B C 1
ATOM 1388 O O . GLU B 1 26 ? -10.938 -0.112 7.113 1 57.34 26 GLU B O 1
ATOM 1393 N N . MET B 1 27 ? -9.016 -0.999 7.797 1 52.19 27 MET B N 1
ATOM 1394 C CA . MET B 1 27 ? -9.508 -1.077 9.172 1 52.19 27 MET B CA 1
ATOM 1395 C C . MET B 1 27 ? -9.68 0.316 9.766 1 52.19 27 MET B C 1
ATOM 1397 O O . MET B 1 27 ? -10.664 0.581 10.461 1 52.19 27 MET B O 1
ATOM 1401 N N . LYS B 1 28 ? -8.68 1.093 9.43 1 52.16 28 LYS B N 1
ATOM 1402 C CA . LYS B 1 28 ? -8.758 2.443 9.977 1 52.16 28 LYS B CA 1
ATOM 1403 C C . LYS B 1 28 ? -9.727 3.309 9.172 1 52.16 28 LYS B C 1
ATOM 1405 O O . LYS B 1 28 ? -10.406 4.176 9.727 1 52.16 28 LYS B O 1
ATOM 1410 N N . SER B 1 29 ? -9.547 3.201 7.832 1 53.06 29 SER B N 1
ATOM 1411 C CA . SER B 1 29 ? -10.547 3.902 7.031 1 53.06 29 SER B CA 1
ATOM 1412 C C . SER B 1 29 ? -11.961 3.543 7.477 1 53.06 29 SER B C 1
ATOM 1414 O O . SER B 1 29 ? -12.852 4.395 7.484 1 53.06 29 SER B O 1
ATOM 1416 N N . SER B 1 30 ? -12.055 2.229 7.715 1 48.91 30 SER B N 1
ATOM 1417 C CA . SER B 1 30 ? -13.352 1.956 8.336 1 48.91 30 SER B CA 1
ATOM 1418 C C . SER B 1 30 ? -13.562 2.818 9.578 1 48.91 30 SER B C 1
ATOM 1420 O O . SER B 1 30 ? -14.68 3.264 9.844 1 48.91 30 SER B O 1
ATOM 1422 N N . CYS B 1 31 ? -12.438 3.062 10.211 1 47.19 31 CYS B N 1
ATOM 1423 C CA . CYS B 1 31 ? -12.609 3.785 11.469 1 47.19 31 CYS B CA 1
ATOM 1424 C C . CYS B 1 31 ? -12.844 5.27 11.219 1 47.19 31 CYS B C 1
ATOM 1426 O O . CYS B 1 31 ? -13.477 5.949 12.023 1 47.19 31 CYS B O 1
ATOM 1428 N N . CYS B 1 32 ? -12.406 5.68 10.031 1 56.72 32 CYS B N 1
ATOM 1429 C CA . CYS B 1 32 ? -12.648 7.109 9.859 1 56.72 32 CYS B CA 1
ATOM 1430 C C . CYS B 1 32 ? -13.602 7.367 8.695 1 56.72 32 CYS B C 1
ATOM 1432 O O . CYS B 1 32 ? -13.812 8.516 8.305 1 56.72 32 CYS B O 1
ATOM 1434 N N . GLY B 1 33 ? -14.133 6.324 8.25 1 59.91 33 GLY B N 1
ATOM 1435 C CA . GLY B 1 33 ? -15.188 6.453 7.25 1 59.91 33 GLY B CA 1
ATOM 1436 C C . GLY B 1 33 ? -14.656 6.84 5.879 1 59.91 33 GLY B C 1
ATOM 1437 O O . GLY B 1 33 ? -15.43 7.234 5 1 59.91 33 GLY B O 1
ATOM 1438 N N . VAL B 1 34 ? -13.281 6.98 5.75 1 65.62 34 VAL B N 1
ATOM 1439 C CA . VAL B 1 34 ? -12.781 7.375 4.434 1 65.62 34 VAL B CA 1
ATOM 1440 C C . VAL B 1 34 ? -11.898 6.27 3.863 1 65.62 34 VAL B C 1
ATOM 1442 O O . VAL B 1 34 ? -11.289 5.504 4.613 1 65.62 34 VAL B O 1
ATOM 1445 N N . SER B 1 35 ? -11.859 6.133 2.441 1 67.25 35 SER B N 1
ATOM 1446 C CA . SER B 1 35 ? -11.023 5.156 1.749 1 67.25 35 SER B CA 1
ATOM 1447 C C . SER B 1 35 ? -9.547 5.504 1.874 1 67.25 35 SER B C 1
ATOM 1449 O O . SER B 1 35 ? -9.195 6.594 2.328 1 67.25 35 SER B O 1
ATOM 1451 N N . PHE B 1 36 ? -8.719 4.645 1.379 1 68.75 36 PHE B N 1
ATOM 1452 C CA . PHE B 1 36 ? -7.273 4.793 1.428 1 68.75 36 PHE B CA 1
ATOM 1453 C C . PHE B 1 36 ? -6.828 6.02 0.641 1 68.75 36 PHE B C 1
ATOM 1455 O O . PHE B 1 36 ? -6.039 6.832 1.135 1 68.75 36 PHE B O 1
ATOM 1462 N N . THR B 1 37 ? -7.363 6.156 -0.553 1 71.5 37 THR B N 1
ATOM 1463 C CA . THR B 1 37 ? -7 7.273 -1.413 1 71.5 37 THR B CA 1
ATOM 1464 C C . THR B 1 37 ? -7.445 8.594 -0.796 1 71.5 37 THR B C 1
ATOM 1466 O O . THR B 1 37 ? -6.727 9.594 -0.867 1 71.5 37 THR B O 1
ATOM 1469 N N . GLN B 1 38 ? -8.547 8.539 -0.137 1 78.38 38 GLN B N 1
ATOM 1470 C CA . GLN B 1 38 ? -9.07 9.734 0.515 1 78.38 38 GLN B CA 1
ATOM 1471 C C . GLN B 1 38 ? -8.227 10.109 1.734 1 78.38 38 GLN B C 1
ATOM 1473 O O . GLN B 1 38 ? -8.008 11.289 2.004 1 78.38 38 GLN B O 1
ATOM 1478 N N . CYS B 1 39 ? -7.789 9.109 2.432 1 81.5 39 CYS B N 1
ATOM 1479 C CA . CYS B 1 39 ? -6.941 9.344 3.594 1 81.5 39 CYS B CA 1
ATOM 1480 C C . CYS B 1 39 ? -5.672 10.086 3.201 1 81.5 39 CYS B C 1
ATOM 1482 O O . CYS B 1 39 ? -5.293 11.062 3.854 1 81.5 39 CYS B O 1
ATOM 1484 N N . HIS B 1 40 ? -5.062 9.68 2.148 1 83.88 40 HIS B N 1
ATOM 1485 C CA . HIS B 1 40 ? -3.84 10.328 1.69 1 83.88 40 HIS B CA 1
ATOM 1486 C C . HIS B 1 40 ? -4.109 11.758 1.233 1 83.88 40 HIS B C 1
ATOM 1488 O O . HIS B 1 40 ? -3.309 12.664 1.487 1 83.88 40 HIS B O 1
ATOM 1494 N N . ALA B 1 41 ? -5.254 11.906 0.576 1 87.88 41 ALA B N 1
ATOM 1495 C CA . ALA B 1 41 ? -5.613 13.242 0.111 1 87.88 41 ALA B CA 1
ATOM 1496 C C . ALA B 1 41 ? -5.875 14.188 1.285 1 87.88 41 ALA B C 1
ATOM 1498 O O . ALA B 1 41 ? -5.387 15.312 1.305 1 87.88 41 ALA B O 1
ATOM 1499 N N . ILE B 1 42 ? -6.605 13.703 2.238 1 91.06 42 ILE B N 1
ATOM 1500 C CA . ILE B 1 42 ? -6.926 14.5 3.422 1 91.06 42 ILE B CA 1
ATOM 1501 C C . ILE B 1 42 ? -5.637 14.883 4.148 1 91.06 42 ILE B C 1
ATOM 1503 O O . ILE B 1 42 ? -5.484 16.016 4.598 1 91.06 42 ILE B O 1
ATOM 1507 N N . THR B 1 43 ? -4.77 13.953 4.27 1 90.69 43 THR B N 1
ATOM 1508 C CA . THR B 1 43 ? -3.496 14.188 4.938 1 90.69 43 THR B CA 1
ATOM 1509 C C . THR B 1 43 ? -2.703 15.273 4.215 1 90.69 43 THR B C 1
ATOM 1511 O O . THR B 1 43 ? -2.201 16.203 4.848 1 90.69 43 THR B O 1
ATOM 1514 N N . GLU B 1 44 ? -2.656 15.219 2.871 1 91.06 44 GLU B N 1
ATOM 1515 C CA . GLU B 1 44 ? -1.894 16.203 2.107 1 91.06 44 GLU B CA 1
ATOM 1516 C C . GLU B 1 44 ? -2.543 17.578 2.176 1 91.06 44 GLU B C 1
ATOM 1518 O O . GLU B 1 44 ? -1.85 18.594 2.283 1 91.06 44 GLU B O 1
ATOM 1523 N N . ILE B 1 45 ? -3.811 17.609 2.098 1 94.19 45 ILE B N 1
ATOM 1524 C CA . ILE B 1 45 ? -4.527 18.875 2.186 1 94.19 45 ILE B CA 1
ATOM 1525 C C . ILE B 1 45 ? -4.293 19.5 3.555 1 94.19 45 ILE B C 1
ATOM 1527 O O . ILE B 1 45 ? -4.012 20.703 3.654 1 94.19 45 ILE B O 1
ATOM 1531 N N . GLY B 1 46 ? -4.461 18.703 4.598 1 94.25 46 GLY B N 1
ATOM 1532 C CA . GLY B 1 46 ? -4.273 19.188 5.953 1 94.25 46 GLY B CA 1
ATOM 1533 C C . GLY B 1 46 ? -2.881 19.734 6.207 1 94.25 46 GLY B C 1
ATOM 1534 O O . GLY B 1 46 ? -2.719 20.75 6.887 1 94.25 46 GLY B O 1
ATOM 1535 N N . ARG B 1 47 ? -1.916 19.109 5.688 1 92.38 47 ARG B N 1
ATOM 1536 C CA . ARG B 1 47 ? -0.533 19.531 5.895 1 92.38 47 ARG B CA 1
ATOM 1537 C C . ARG B 1 47 ? -0.227 20.812 5.129 1 92.38 47 ARG B C 1
ATOM 1539 O O . ARG B 1 47 ? 0.59 21.625 5.57 1 92.38 47 ARG B O 1
ATOM 1546 N N . ALA B 1 48 ? -0.822 21 3.988 1 92.06 48 ALA B N 1
ATOM 1547 C CA . ALA B 1 48 ? -0.575 22.172 3.15 1 92.06 48 ALA B CA 1
ATOM 1548 C C . ALA B 1 48 ? -1.494 23.328 3.539 1 92.06 48 ALA B C 1
ATOM 1550 O O . ALA B 1 48 ? -1.253 24.484 3.158 1 92.06 48 ALA B O 1
ATOM 1551 N N . CYS B 1 49 ? -2.535 23.094 4.328 1 88.06 49 CYS B N 1
ATOM 1552 C CA . CYS B 1 49 ? -3.566 24.062 4.699 1 88.06 49 CYS B CA 1
ATOM 1553 C C . CYS B 1 49 ? -4.391 24.469 3.486 1 88.06 49 CYS B C 1
ATOM 1555 O O . CYS B 1 49 ? -5.617 24.391 3.506 1 88.06 49 CYS B O 1
ATOM 1557 N N . ASN B 1 50 ? -3.721 24.953 2.414 1 90.81 50 ASN B N 1
ATOM 1558 C CA . ASN B 1 50 ? -4.285 25.234 1.098 1 90.81 50 ASN B CA 1
ATOM 1559 C C . ASN B 1 50 ? -3.424 24.641 -0.017 1 90.81 50 ASN B C 1
ATOM 1561 O O . ASN B 1 50 ? -2.197 24.734 0.024 1 90.81 50 ASN B O 1
ATOM 1565 N N . ILE B 1 51 ? -4.125 23.906 -0.933 1 94 51 ILE B N 1
ATOM 1566 C CA . ILE B 1 51 ? -3.357 23.266 -1.995 1 94 51 ILE B CA 1
ATOM 1567 C C . ILE B 1 51 ? -4.191 23.219 -3.273 1 94 51 ILE B C 1
ATOM 1569 O O . ILE B 1 51 ? -5.414 23.078 -3.221 1 94 51 ILE B O 1
ATOM 1573 N N . SER B 1 52 ? -3.525 23.422 -4.398 1 94.06 52 SER B N 1
ATOM 1574 C CA . SER B 1 52 ? -4.227 23.297 -5.672 1 94.06 52 SER B CA 1
ATOM 1575 C C . SER B 1 52 ? -4.422 21.828 -6.055 1 94.06 52 SER B C 1
ATOM 1577 O O . SER B 1 52 ? -3.736 20.953 -5.531 1 94.06 52 SER B O 1
ATOM 1579 N N . LEU B 1 53 ? -5.406 21.625 -6.973 1 93 53 LEU B N 1
ATOM 1580 C CA . LEU B 1 53 ? -5.645 20.281 -7.469 1 93 53 LEU B CA 1
ATOM 1581 C C . LEU B 1 53 ? -4.387 19.703 -8.109 1 93 53 LEU B C 1
ATOM 1583 O O . LEU B 1 53 ? -4.043 18.547 -7.887 1 93 53 LEU B O 1
ATOM 1587 N N . ASN B 1 54 ? -3.658 20.547 -8.852 1 92.25 54 ASN B N 1
ATOM 1588 C CA . ASN B 1 54 ? -2.453 20.094 -9.547 1 92.25 54 ASN B CA 1
ATOM 1589 C C . ASN B 1 54 ? -1.349 19.719 -8.562 1 92.25 54 ASN B C 1
ATOM 1591 O O . ASN B 1 54 ? -0.678 18.703 -8.742 1 92.25 54 ASN B O 1
ATOM 1595 N N . GLU B 1 55 ? -1.144 20.5 -7.621 1 92.19 55 GLU B N 1
ATOM 1596 C CA . GLU B 1 55 ? -0.13 20.219 -6.609 1 92.19 55 GLU B CA 1
ATOM 1597 C C . GLU B 1 55 ? -0.47 18.953 -5.832 1 92.19 55 GLU B C 1
ATOM 1599 O O . GLU B 1 55 ? 0.413 18.141 -5.527 1 92.19 55 GLU B O 1
ATOM 1604 N N . LEU B 1 56 ? -1.709 18.828 -5.469 1 90.94 56 LEU B N 1
ATOM 1605 C CA . LEU B 1 56 ? -2.172 17.641 -4.758 1 90.94 56 LEU B CA 1
ATOM 1606 C C . LEU B 1 56 ? -1.941 16.375 -5.59 1 90.94 56 LEU B C 1
ATOM 1608 O O . LEU B 1 56 ? -1.456 15.367 -5.074 1 90.94 56 LEU B O 1
ATOM 1612 N N . ALA B 1 57 ? -2.227 16.469 -6.891 1 88.12 57 ALA B N 1
ATOM 1613 C CA . ALA B 1 57 ? -2.029 15.352 -7.812 1 88.12 57 ALA B CA 1
ATOM 1614 C C . ALA B 1 57 ? -0.552 14.984 -7.918 1 88.12 57 ALA B C 1
ATOM 1616 O O . ALA B 1 57 ? -0.199 13.805 -7.906 1 88.12 57 ALA B O 1
ATOM 1617 N N . GLU B 1 58 ? 0.307 15.984 -7.949 1 84.94 58 GLU B N 1
ATOM 1618 C CA . GLU B 1 58 ? 1.749 15.773 -8.039 1 84.94 58 GLU B CA 1
ATOM 1619 C C . GLU B 1 58 ? 2.285 15.094 -6.781 1 84.94 58 GLU B C 1
ATOM 1621 O O . GLU B 1 58 ? 3.086 14.156 -6.867 1 84.94 58 GLU B O 1
ATOM 1626 N N . LYS B 1 59 ? 1.828 15.555 -5.652 1 84.12 59 LYS B N 1
ATOM 1627 C CA . LYS B 1 59 ? 2.301 15.016 -4.379 1 84.12 59 LYS B CA 1
ATOM 1628 C C . LYS B 1 59 ? 1.917 13.547 -4.227 1 84.12 59 LYS B C 1
ATOM 1630 O O . LYS B 1 59 ? 2.658 12.766 -3.629 1 84.12 59 LYS B O 1
ATOM 1635 N N . LEU B 1 60 ? 0.748 13.172 -4.742 1 78.94 60 LEU B N 1
ATOM 1636 C CA . LEU B 1 60 ? 0.259 11.812 -4.578 1 78.94 60 LEU B CA 1
ATOM 1637 C C . LEU B 1 60 ? 0.513 10.984 -5.836 1 78.94 60 LEU B C 1
ATOM 1639 O O . LEU B 1 60 ? 0.115 9.82 -5.914 1 78.94 60 LEU B O 1
ATOM 1643 N N . ASN B 1 61 ? 1.154 11.617 -6.793 1 75.56 61 ASN B N 1
ATOM 1644 C CA . ASN B 1 61 ? 1.542 10.961 -8.039 1 75.56 61 ASN B CA 1
ATOM 1645 C C . ASN B 1 61 ? 0.344 10.312 -8.727 1 75.56 61 ASN B C 1
ATOM 1647 O O . ASN B 1 61 ? 0.386 9.133 -9.078 1 75.56 61 ASN B O 1
ATOM 1651 N N . VAL B 1 62 ? -0.715 11.055 -8.914 1 75.38 62 VAL B N 1
ATOM 1652 C CA . VAL B 1 62 ? -1.918 10.648 -9.633 1 75.38 62 VAL B CA 1
ATOM 1653 C C . VAL B 1 62 ? -2.275 11.703 -10.68 1 75.38 62 VAL B C 1
ATOM 1655 O O . VAL B 1 62 ? -1.881 12.867 -10.555 1 75.38 62 VAL B O 1
ATOM 1658 N N . ASP B 1 63 ? -2.965 11.25 -11.719 1 79.12 63 ASP B N 1
ATOM 1659 C CA . ASP B 1 63 ? -3.355 12.219 -12.742 1 79.12 63 ASP B CA 1
ATOM 1660 C C . ASP B 1 63 ? -4.48 13.117 -12.25 1 79.12 63 ASP B C 1
ATOM 1662 O O . ASP B 1 63 ? -5.188 12.773 -11.305 1 79.12 63 ASP B O 1
ATOM 1666 N N . ASN B 1 64 ? -4.609 14.227 -12.867 1 87.62 64 ASN B N 1
ATOM 1667 C CA . ASN B 1 64 ? -5.547 15.258 -12.438 1 87.62 64 ASN B CA 1
ATOM 1668 C C . ASN B 1 64 ? -6.988 14.758 -12.477 1 87.62 64 ASN B C 1
ATOM 1670 O O . ASN B 1 64 ? -7.812 15.156 -11.656 1 87.62 64 ASN B O 1
ATOM 1674 N N . SER B 1 65 ? -7.25 13.906 -13.477 1 87.12 65 SER B N 1
ATOM 1675 C CA . SER B 1 65 ? -8.617 13.398 -13.57 1 87.12 65 SER B CA 1
ATOM 1676 C C . SER B 1 65 ? -8.969 12.547 -12.352 1 87.12 65 SER B C 1
ATOM 1678 O O . SER B 1 65 ? -10.047 12.703 -11.773 1 87.12 65 SER B O 1
ATOM 1680 N N . THR B 1 66 ? -8.047 11.727 -11.945 1 80.31 66 THR B N 1
ATOM 1681 C CA . THR B 1 66 ? -8.219 10.883 -10.766 1 80.31 66 THR B CA 1
ATOM 1682 C C . THR B 1 66 ? -8.289 11.734 -9.5 1 80.31 66 THR B C 1
ATOM 1684 O O . THR B 1 66 ? -9.141 11.508 -8.641 1 80.31 66 THR B O 1
ATOM 1687 N N . MET B 1 67 ? -7.426 12.664 -9.43 1 87.94 67 MET B N 1
ATOM 1688 C CA . MET B 1 67 ? -7.398 13.516 -8.25 1 87.94 67 MET B CA 1
ATOM 1689 C C . MET B 1 67 ? -8.68 14.336 -8.141 1 87.94 67 MET B C 1
ATOM 1691 O O . MET B 1 67 ? -9.203 14.539 -7.043 1 87.94 67 MET B O 1
ATOM 1695 N N . SER B 1 68 ? -9.156 14.828 -9.305 1 91.31 68 SER B N 1
ATOM 1696 C CA . SER B 1 68 ? -10.391 15.594 -9.312 1 91.31 68 SER B CA 1
ATOM 1697 C C . SER B 1 68 ? -11.555 14.789 -8.742 1 91.31 68 SER B C 1
ATOM 1699 O O . SER B 1 68 ? -12.32 15.289 -7.918 1 91.31 68 SER B O 1
ATOM 1701 N N . ARG B 1 69 ? -11.609 13.586 -9.156 1 87.75 69 ARG B N 1
ATOM 1702 C CA . ARG B 1 69 ? -12.656 12.703 -8.656 1 87.75 69 ARG B CA 1
ATOM 1703 C C . ARG B 1 69 ? -12.508 12.484 -7.152 1 87.75 69 ARG B C 1
ATOM 1705 O O . ARG B 1 69 ? -13.5 12.5 -6.418 1 87.75 69 ARG B O 1
ATOM 1712 N N . ASN B 1 70 ? -11.383 12.281 -6.711 1 86.06 70 ASN B N 1
ATOM 1713 C CA . ASN B 1 70 ? -11.117 12.062 -5.293 1 86.06 70 ASN B CA 1
ATOM 1714 C C . ASN B 1 70 ? -11.484 13.289 -4.457 1 86.06 70 ASN B C 1
ATOM 1716 O O . ASN B 1 70 ? -12.125 13.164 -3.412 1 86.06 70 ASN B O 1
ATOM 1720 N N . VAL B 1 71 ? -11.086 14.406 -4.957 1 92.25 71 VAL B N 1
ATOM 1721 C CA . VAL B 1 71 ? -11.375 15.656 -4.254 1 92.25 71 VAL B CA 1
ATOM 1722 C C . VAL B 1 71 ? -12.883 15.898 -4.219 1 92.25 71 VAL B C 1
ATOM 1724 O O . VAL B 1 71 ? -13.422 16.297 -3.189 1 92.25 71 VAL B O 1
ATOM 1727 N N . ASN B 1 72 ? -13.523 15.656 -5.348 1 93.81 72 ASN B N 1
ATOM 1728 C CA . ASN B 1 72 ? -14.977 15.797 -5.387 1 93.81 72 ASN B CA 1
ATOM 1729 C C . ASN B 1 72 ? -15.648 14.93 -4.328 1 93.81 72 ASN B C 1
ATOM 1731 O O . ASN B 1 72 ? -16.594 15.375 -3.66 1 93.81 72 ASN B O 1
ATOM 1735 N N . ASN B 1 73 ? -15.188 13.766 -4.168 1 90.56 73 ASN B N 1
ATOM 1736 C CA . ASN B 1 73 ? -15.734 12.859 -3.168 1 90.56 73 ASN B CA 1
ATOM 1737 C C . ASN B 1 73 ? -15.539 13.398 -1.752 1 90.56 73 ASN B C 1
ATOM 1739 O O . ASN B 1 73 ? -16.453 13.336 -0.931 1 90.56 73 ASN B O 1
ATOM 1743 N N . ILE B 1 74 ? -14.414 13.938 -1.479 1 92.44 74 ILE B N 1
ATOM 1744 C CA . ILE B 1 74 ? -14.078 14.469 -0.16 1 92.44 74 ILE B CA 1
ATOM 1745 C C . ILE B 1 74 ? -14.914 15.711 0.129 1 92.44 74 ILE B C 1
ATOM 1747 O O . ILE B 1 74 ? -15.398 15.891 1.248 1 92.44 74 ILE B O 1
ATOM 1751 N N . VAL B 1 75 ? -15.094 16.469 -0.894 1 95.69 75 VAL B N 1
ATOM 1752 C CA . VAL B 1 75 ? -15.906 17.688 -0.772 1 95.69 75 VAL B CA 1
ATOM 1753 C C . VAL B 1 75 ? -17.375 17.297 -0.53 1 95.69 75 VAL B C 1
ATOM 1755 O O . VAL B 1 75 ? -18.031 17.859 0.354 1 95.69 75 VAL B O 1
ATOM 1758 N N . ASN B 1 76 ? -17.812 16.344 -1.298 1 94.44 76 ASN B N 1
ATOM 1759 C CA . ASN B 1 76 ? -19.203 15.891 -1.173 1 94.44 76 ASN B CA 1
ATOM 1760 C C . ASN B 1 76 ? -19.469 15.289 0.205 1 94.44 76 ASN B C 1
ATOM 1762 O O . ASN B 1 76 ? -20.594 15.375 0.712 1 94.44 76 ASN B O 1
ATOM 1766 N N . LYS B 1 77 ? -18.453 14.773 0.84 1 92.88 77 LYS B N 1
ATOM 1767 C CA . LYS B 1 77 ? -18.578 14.188 2.172 1 92.88 77 LYS B CA 1
ATOM 1768 C C . LYS B 1 77 ? -18.469 15.258 3.254 1 92.88 77 LYS B C 1
ATOM 1770 O O . LYS B 1 77 ? -18.516 14.945 4.445 1 92.88 77 LYS B O 1
ATOM 1775 N N . GLY B 1 78 ? -18.219 16.5 2.828 1 95.12 78 GLY B N 1
ATOM 1776 C CA . GLY B 1 78 ? -18.156 17.609 3.764 1 95.12 78 GLY B CA 1
ATOM 1777 C C . GLY B 1 78 ? -16.812 17.703 4.48 1 95.12 78 GLY B C 1
ATOM 1778 O O . GLY B 1 78 ? -16.734 18.266 5.57 1 95.12 78 GLY B O 1
ATOM 1779 N N . LEU B 1 79 ? -15.766 17.156 3.904 1 95.88 79 LEU B N 1
ATOM 1780 C CA . LEU B 1 79 ? -14.469 17.094 4.57 1 95.88 79 LEU B CA 1
ATOM 1781 C C . LEU B 1 79 ? -13.516 18.141 4.016 1 95.88 79 LEU B C 1
ATOM 1783 O O . LEU B 1 79 ? -12.492 18.453 4.629 1 95.88 79 LEU B O 1
ATOM 1787 N N . ALA B 1 80 ? -13.844 18.672 2.848 1 96.88 80 ALA B N 1
ATOM 1788 C CA . ALA B 1 80 ? -12.984 19.672 2.236 1 96.88 80 ALA B CA 1
ATOM 1789 C C . ALA B 1 80 ? -13.812 20.75 1.533 1 96.88 80 ALA B C 1
ATOM 1791 O O . ALA B 1 80 ? -15 20.547 1.246 1 96.88 80 ALA B O 1
ATOM 1792 N N . ASN B 1 81 ? -13.203 21.859 1.325 1 96.19 81 ASN B N 1
ATOM 1793 C CA . ASN B 1 81 ? -13.727 22.984 0.547 1 96.19 81 ASN B CA 1
ATOM 1794 C C . ASN B 1 81 ? -12.898 23.234 -0.71 1 96.19 81 ASN B C 1
ATOM 1796 O O . ASN B 1 81 ? -11.68 23.062 -0.697 1 96.19 81 ASN B O 1
ATOM 1800 N N . ARG B 1 82 ? -13.641 23.484 -1.688 1 93.25 82 ARG B N 1
ATOM 1801 C CA . ARG B 1 82 ? -13.023 24 -2.906 1 93.25 82 ARG B CA 1
ATOM 1802 C C . ARG B 1 82 ? -13.359 25.484 -3.105 1 93.25 82 ARG B C 1
ATOM 1804 O O . ARG B 1 82 ? -14.531 25.859 -3.176 1 93.25 82 ARG B O 1
ATOM 1811 N N . GLU B 1 83 ? -12.367 26.234 -3.119 1 90.81 83 GLU B N 1
ATOM 1812 C CA . GLU B 1 83 ? -12.617 27.672 -3.24 1 90.81 83 GLU B CA 1
ATOM 1813 C C . GLU B 1 83 ? -11.633 28.328 -4.203 1 90.81 83 GLU B C 1
ATOM 1815 O O . GLU B 1 83 ? -10.547 27.797 -4.449 1 90.81 83 GLU B O 1
ATOM 1820 N N . LEU B 1 84 ? -12.047 29.422 -4.773 1 86.06 84 LEU B N 1
ATOM 1821 C CA . LEU B 1 84 ? -11.133 30.234 -5.566 1 86.06 84 LEU B CA 1
ATOM 1822 C C . LEU B 1 84 ? -10.047 30.844 -4.688 1 86.06 84 LEU B C 1
ATOM 1824 O O . LEU B 1 84 ? -10.32 31.266 -3.559 1 86.06 84 LEU B O 1
ATOM 1828 N N . ASP B 1 85 ? -8.812 30.703 -5.258 1 79.38 85 ASP B N 1
ATOM 1829 C CA . ASP B 1 85 ? -7.703 31.328 -4.527 1 79.38 85 ASP B CA 1
ATOM 1830 C C . ASP B 1 85 ? -7.965 32.812 -4.289 1 79.38 85 ASP B C 1
ATOM 1832 O O . ASP B 1 85 ? -8.289 33.531 -5.223 1 79.38 85 ASP B O 1
ATOM 1836 N N . PRO B 1 86 ? -7.898 33.094 -3.045 1 75.44 86 PRO B N 1
ATOM 1837 C CA . PRO B 1 86 ? -8.164 34.531 -2.74 1 75.44 86 PRO B CA 1
ATOM 1838 C C . PRO B 1 86 ? -7.203 35.469 -3.447 1 75.44 86 PRO B C 1
ATOM 1840 O O . PRO B 1 86 ? -7.559 36.625 -3.734 1 75.44 86 PRO B O 1
ATOM 1843 N N . ASN B 1 87 ? -5.98 34.969 -3.66 1 81.25 87 ASN B N 1
ATOM 1844 C CA . ASN B 1 87 ? -4.953 35.812 -4.262 1 81.25 87 ASN B CA 1
ATOM 1845 C C . ASN B 1 87 ? -4.965 35.719 -5.785 1 81.25 87 ASN B C 1
ATOM 1847 O O . ASN B 1 87 ? -4.387 36.562 -6.473 1 81.25 87 ASN B O 1
ATOM 1851 N N . ASP B 1 88 ? -5.391 34.75 -6.305 1 78.94 88 ASP B N 1
ATOM 1852 C CA . ASP B 1 88 ? -5.52 34.531 -7.742 1 78.94 88 ASP B CA 1
ATOM 1853 C C . ASP B 1 88 ? -6.801 33.75 -8.07 1 78.94 88 ASP B C 1
ATOM 1855 O O . ASP B 1 88 ? -6.828 32.531 -7.996 1 78.94 88 ASP B O 1
ATOM 1859 N N . ARG B 1 89 ? -7.789 34.5 -8.414 1 76.75 89 ARG B N 1
ATOM 1860 C CA . ARG B 1 89 ? -9.125 33.938 -8.602 1 76.75 89 ARG B CA 1
ATOM 1861 C C . ARG B 1 89 ? -9.133 32.906 -9.734 1 76.75 89 ARG B C 1
ATOM 1863 O O . ARG B 1 89 ? -10.148 32.25 -9.984 1 76.75 89 ARG B O 1
ATOM 1870 N N . ARG B 1 90 ? -7.934 32.812 -10.297 1 73.31 90 ARG B N 1
ATOM 1871 C CA . ARG B 1 90 ? -7.863 31.844 -11.391 1 73.31 90 ARG B CA 1
ATOM 1872 C C . ARG B 1 90 ? -7.516 30.453 -10.867 1 73.31 90 ARG B C 1
ATOM 1874 O O . ARG B 1 90 ? -7.668 29.469 -11.586 1 73.31 90 ARG B O 1
ATOM 1881 N N . TYR B 1 91 ? -7.18 30.641 -9.586 1 83.19 91 TYR B N 1
ATOM 1882 C CA . TYR B 1 91 ? -6.711 29.359 -9.07 1 83.19 91 TYR B CA 1
ATOM 1883 C C . TYR B 1 91 ? -7.676 28.797 -8.031 1 83.19 91 TYR B C 1
ATOM 1885 O O . TYR B 1 91 ? -8.195 29.547 -7.195 1 83.19 91 TYR B O 1
ATOM 1893 N N . VAL B 1 92 ? -8.039 27.625 -8.227 1 89.19 92 VAL B N 1
ATOM 1894 C CA . VAL B 1 92 ? -8.883 26.906 -7.262 1 89.19 92 VAL B CA 1
ATOM 1895 C C . VAL B 1 92 ? -8.016 26.219 -6.219 1 89.19 92 VAL B C 1
ATOM 1897 O O . VAL B 1 92 ? -7.031 25.562 -6.559 1 89.19 92 VAL B O 1
ATOM 1900 N N . THR B 1 93 ? -8.352 26.562 -4.961 1 93.88 93 THR B N 1
ATOM 1901 C CA . THR B 1 93 ? -7.605 25.938 -3.875 1 93.88 93 THR B CA 1
ATOM 1902 C C . THR B 1 93 ? -8.5 25 -3.059 1 93.88 93 THR B C 1
ATOM 1904 O O . THR B 1 93 ? -9.719 25.203 -3.004 1 93.88 93 THR B O 1
ATOM 1907 N N . ILE B 1 94 ? -7.883 24 -2.502 1 96.31 94 ILE B N 1
ATOM 1908 C CA . ILE B 1 94 ? -8.57 23 -1.683 1 96.31 94 ILE B CA 1
ATOM 1909 C C . ILE B 1 94 ? -8.094 23.109 -0.235 1 96.31 94 ILE B C 1
ATOM 1911 O O . ILE B 1 94 ? -6.891 23.203 0.027 1 96.31 94 ILE B O 1
ATOM 1915 N N . SER B 1 95 ? -9.055 23.203 0.673 1 96.5 95 SER B N 1
ATOM 1916 C CA . SER B 1 95 ? -8.781 23.234 2.105 1 96.5 95 SER B CA 1
ATOM 1917 C C . SER B 1 95 ? -9.727 22.312 2.869 1 96.5 95 SER B C 1
ATOM 1919 O O . SER B 1 95 ? -10.734 21.859 2.322 1 96.5 95 SER B O 1
ATOM 1921 N N . LEU B 1 96 ? -9.344 22 4.105 1 96.81 96 LEU B N 1
ATOM 1922 C CA . LEU B 1 96 ? -10.195 21.125 4.898 1 96.81 96 LEU B CA 1
ATOM 1923 C C . LEU B 1 96 ? -11.281 21.922 5.609 1 96.81 96 LEU B C 1
ATOM 1925 O O . LEU B 1 96 ? -11.039 23.047 6.059 1 96.81 96 LEU B O 1
ATOM 1929 N N . THR B 1 97 ? -12.477 21.328 5.684 1 97.25 97 THR B N 1
ATOM 1930 C CA . THR B 1 97 ? -13.492 21.828 6.609 1 97.25 97 THR B CA 1
ATOM 1931 C C . THR B 1 97 ? -13.086 21.531 8.055 1 97.25 97 THR B C 1
ATOM 1933 O O . THR B 1 97 ? -12.047 20.922 8.305 1 97.25 97 THR B O 1
ATOM 1936 N N . GLU B 1 98 ? -13.938 22.016 8.977 1 97 98 GLU B N 1
ATOM 1937 C CA . GLU B 1 98 ? -13.703 21.672 10.375 1 97 98 GLU B CA 1
ATOM 1938 C C . GLU B 1 98 ? -13.742 20.172 10.586 1 97 98 GLU B C 1
ATOM 1940 O O . GLU B 1 98 ? -12.922 19.625 11.328 1 97 98 GLU B O 1
ATOM 1945 N N . ASN B 1 99 ? -14.688 19.531 9.914 1 94.88 99 ASN B N 1
ATOM 1946 C CA . ASN B 1 99 ? -14.789 18.078 9.992 1 94.88 99 ASN B CA 1
ATOM 1947 C C . ASN B 1 99 ? -13.578 17.406 9.359 1 94.88 99 ASN B C 1
ATOM 1949 O O . ASN B 1 99 ? -13.086 16.391 9.867 1 94.88 99 ASN B O 1
ATOM 1953 N N . GLY B 1 100 ? -13.117 17.969 8.297 1 94.75 100 GLY B N 1
ATOM 1954 C CA . GLY B 1 100 ? -11.922 17.469 7.645 1 94.75 100 GLY B CA 1
ATOM 1955 C C . GLY B 1 100 ? -10.68 17.594 8.5 1 94.75 100 GLY B C 1
ATOM 1956 O O . GLY B 1 100 ? -9.836 16.703 8.516 1 94.75 100 GLY B O 1
ATOM 1957 N N . LYS B 1 101 ? -10.617 18.688 9.188 1 95.56 101 LYS B N 1
ATOM 1958 C CA . LYS B 1 101 ? -9.477 18.922 10.062 1 95.56 101 LYS B CA 1
ATOM 1959 C C . LYS B 1 101 ? -9.461 17.938 11.227 1 95.56 101 LYS B C 1
ATOM 1961 O O . LYS B 1 101 ? -8.406 17.438 11.625 1 95.56 101 LYS B O 1
ATOM 1966 N N . LYS B 1 102 ? -10.602 17.75 11.766 1 93.81 102 LYS B N 1
ATOM 1967 C CA . LYS B 1 102 ? -10.703 16.766 12.844 1 93.81 102 LYS B CA 1
ATOM 1968 C C . LYS B 1 102 ? -10.227 15.391 12.375 1 93.81 102 LYS B C 1
ATOM 1970 O O . LYS B 1 102 ? -9.484 14.711 13.078 1 93.81 102 LYS B O 1
ATOM 1975 N N . MET B 1 103 ? -10.656 15.016 11.219 1 90.12 103 MET B N 1
ATOM 1976 C CA . MET B 1 103 ? -10.242 13.742 10.648 1 90.12 103 MET B CA 1
ATOM 1977 C C . MET B 1 103 ? -8.734 13.719 10.391 1 90.12 103 MET B C 1
ATOM 1979 O O . MET B 1 103 ? -8.062 12.727 10.688 1 90.12 103 MET B O 1
ATOM 1983 N N . PHE B 1 104 ? -8.281 14.766 9.891 1 91.81 104 PHE B N 1
ATOM 1984 C CA . PHE B 1 104 ? -6.855 14.906 9.633 1 91.81 104 PHE B CA 1
ATOM 1985 C C . PHE B 1 104 ? -6.051 14.719 10.914 1 91.81 104 PHE B C 1
ATOM 1987 O O . PHE B 1 104 ? -5.062 13.984 10.922 1 91.81 104 PHE B O 1
ATOM 1994 N N . ASP B 1 105 ? -6.461 15.406 11.922 1 91.94 105 ASP B N 1
ATOM 1995 C CA . ASP B 1 105 ? -5.758 15.328 13.195 1 91.94 105 ASP B CA 1
ATOM 1996 C C . ASP B 1 105 ? -5.762 13.906 13.742 1 91.94 105 ASP B C 1
ATOM 1998 O O . ASP B 1 105 ? -4.758 13.445 14.289 1 91.94 105 ASP B O 1
ATOM 2002 N N . GLU B 1 106 ? -6.859 13.273 13.602 1 88.44 106 GLU B N 1
ATOM 2003 C CA . GLU B 1 106 ? -6.969 11.883 14.047 1 88.44 106 GLU B CA 1
ATOM 2004 C C . GLU B 1 106 ? -6.051 10.969 13.242 1 88.44 106 GLU B C 1
ATOM 2006 O O . GLU B 1 106 ? -5.395 10.086 13.797 1 88.44 106 GLU B O 1
ATOM 2011 N N . ILE B 1 107 ? -6.008 11.156 11.984 1 84.81 107 ILE B N 1
ATOM 2012 C CA . ILE B 1 107 ? -5.148 10.367 11.109 1 84.81 107 ILE B CA 1
ATOM 2013 C C . ILE B 1 107 ? -3.686 10.578 11.5 1 84.81 107 ILE B C 1
ATOM 2015 O O . ILE B 1 107 ? -2.934 9.617 11.656 1 84.81 107 ILE B O 1
ATOM 2019 N N . GLU B 1 108 ? -3.338 11.82 11.633 1 87.81 108 GLU B N 1
ATOM 2020 C CA . GLU B 1 108 ? -1.954 12.148 11.969 1 87.81 108 GLU B CA 1
ATOM 2021 C C . GLU B 1 108 ? -1.541 11.5 13.289 1 87.81 108 GLU B C 1
ATOM 2023 O O . GLU B 1 108 ? -0.459 10.914 13.391 1 87.81 108 GLU B O 1
ATOM 2028 N N . LEU B 1 109 ? -2.385 11.633 14.234 1 87.81 109 LEU B N 1
ATOM 2029 C CA . LEU B 1 109 ? -2.082 11.086 15.547 1 87.81 109 LEU B CA 1
ATOM 2030 C C . LEU B 1 109 ? -1.944 9.562 15.484 1 87.81 109 LEU B C 1
ATOM 2032 O O . LEU B 1 109 ? -0.957 9.008 15.961 1 87.81 109 LEU B O 1
ATOM 2036 N N . THR B 1 110 ? -2.883 8.906 14.867 1 84.44 110 THR B N 1
ATOM 2037 C CA . THR B 1 110 ? -2.918 7.445 14.789 1 84.44 110 THR B CA 1
ATOM 2038 C C . THR B 1 110 ? -1.735 6.918 13.984 1 84.44 110 THR B C 1
ATOM 2040 O O . THR B 1 110 ? -1.051 5.988 14.406 1 84.44 110 THR B O 1
ATOM 2043 N N . MET B 1 111 ? -1.486 7.578 12.875 1 84.75 111 MET B N 1
ATOM 2044 C CA . MET B 1 111 ? -0.428 7.098 11.992 1 84.75 111 MET B CA 1
ATOM 2045 C C . MET B 1 111 ? 0.947 7.398 12.578 1 84.75 111 MET B C 1
ATOM 2047 O O . MET B 1 111 ? 1.873 6.594 12.445 1 84.75 111 MET B O 1
ATOM 2051 N N . ASN B 1 112 ? 1.075 8.555 13.18 1 87.38 112 ASN B N 1
ATOM 2052 C CA . ASN B 1 112 ? 2.344 8.859 13.828 1 87.38 112 ASN B CA 1
ATOM 2053 C C . ASN B 1 112 ? 2.686 7.84 14.914 1 87.38 112 ASN B C 1
ATOM 2055 O O . ASN B 1 112 ? 3.828 7.391 15.008 1 87.38 112 ASN B O 1
ATOM 2059 N N . ASN B 1 113 ? 1.714 7.48 15.688 1 87.69 113 ASN B N 1
ATOM 2060 C CA . ASN B 1 113 ? 1.931 6.484 16.734 1 87.69 113 ASN B CA 1
ATOM 2061 C C . ASN B 1 113 ? 2.244 5.113 16.141 1 87.69 113 ASN B C 1
ATOM 2063 O O . ASN B 1 113 ? 3.115 4.402 16.656 1 87.69 113 ASN B O 1
ATOM 2067 N N . TYR B 1 114 ? 1.57 4.742 15.156 1 85.38 114 TYR B N 1
ATOM 2068 C CA . TYR B 1 114 ? 1.766 3.447 14.516 1 85.38 114 TYR B CA 1
ATOM 2069 C C . TYR B 1 114 ? 3.166 3.336 13.922 1 85.38 114 TYR B C 1
ATOM 2071 O O . TYR B 1 114 ? 3.871 2.354 14.156 1 85.38 114 TYR B O 1
ATOM 2079 N N . PHE B 1 115 ? 3.592 4.363 13.227 1 90.38 115 PHE B N 1
ATOM 2080 C CA . PHE B 1 115 ? 4.867 4.266 12.531 1 90.38 115 PHE B CA 1
ATOM 2081 C C . PHE B 1 115 ? 6.031 4.492 13.492 1 90.38 115 PHE B C 1
ATOM 2083 O O . PHE B 1 115 ? 7.156 4.07 13.219 1 90.38 115 PHE B O 1
ATOM 2090 N N . LYS B 1 116 ? 5.738 5.188 14.57 1 92.19 116 LYS B N 1
ATOM 2091 C CA . LYS B 1 116 ? 6.727 5.203 15.641 1 92.19 116 LYS B CA 1
ATOM 2092 C C . LYS B 1 116 ? 7.023 3.789 16.141 1 92.19 116 LYS B C 1
ATOM 2094 O O . LYS B 1 116 ? 8.188 3.422 16.328 1 92.19 116 LYS B O 1
ATOM 2099 N N . LYS B 1 117 ? 5.961 3.02 16.312 1 92 117 LYS B N 1
ATOM 2100 C CA . LYS B 1 117 ? 6.121 1.636 16.75 1 92 117 LYS B CA 1
ATOM 2101 C C . LYS B 1 117 ? 6.855 0.808 15.703 1 92 117 LYS B C 1
ATOM 2103 O O . LYS B 1 117 ? 7.734 0.008 16.047 1 92 117 LYS B O 1
ATOM 2108 N N . VAL B 1 118 ? 6.516 1.011 14.477 1 92.94 118 VAL B N 1
ATOM 2109 C CA . VAL B 1 118 ? 7.188 0.308 13.391 1 92.94 118 VAL B CA 1
ATOM 2110 C C . VAL B 1 118 ? 8.68 0.621 13.422 1 92.94 118 VAL B C 1
ATOM 2112 O O . VAL B 1 118 ? 9.516 -0.286 13.352 1 92.94 118 VAL B O 1
ATOM 2115 N N . TYR B 1 119 ? 8.977 1.935 13.531 1 95.25 119 TYR B N 1
ATOM 2116 C CA . TYR B 1 119 ? 10.367 2.375 13.578 1 95.25 119 TYR B CA 1
ATOM 2117 C C . TYR B 1 119 ? 11.102 1.723 14.742 1 95.25 119 TYR B C 1
ATOM 2119 O O . TYR B 1 119 ? 12.227 1.242 14.578 1 95.25 119 TYR B O 1
ATOM 2127 N N . GLU B 1 120 ? 10.469 1.644 15.859 1 95.81 120 GLU B N 1
ATOM 2128 C CA . GLU B 1 120 ? 11.07 1.107 17.078 1 95.81 120 GLU B CA 1
ATOM 2129 C C . GLU B 1 120 ? 11.273 -0.401 16.969 1 95.81 120 GLU B C 1
ATOM 2131 O O . GLU B 1 120 ? 12.117 -0.967 17.672 1 95.81 120 GLU B O 1
ATOM 2136 N N . ASN B 1 121 ? 10.531 -1.062 16.125 1 95.62 121 ASN B N 1
ATOM 2137 C CA . ASN B 1 121 ? 10.633 -2.508 15.953 1 95.62 121 ASN B CA 1
ATOM 2138 C C . ASN B 1 121 ? 11.711 -2.885 14.945 1 95.62 121 ASN B C 1
ATOM 2140 O O . ASN B 1 121 ? 12.023 -4.062 14.773 1 95.62 121 ASN B O 1
ATOM 2144 N N . ILE B 1 122 ? 12.258 -1.901 14.305 1 96.75 122 ILE B N 1
ATOM 2145 C CA . ILE B 1 122 ? 13.438 -2.129 13.477 1 96.75 122 ILE B CA 1
ATOM 2146 C C . ILE B 1 122 ? 14.695 -2.068 14.336 1 96.75 122 ILE B C 1
ATOM 2148 O O . ILE B 1 122 ? 14.875 -1.131 15.117 1 96.75 122 ILE B O 1
ATOM 2152 N N . PRO B 1 123 ? 15.555 -3.062 14.234 1 97.44 123 PRO B N 1
ATOM 2153 C CA . PRO B 1 123 ? 16.797 -2.994 15.008 1 97.44 123 PRO B CA 1
ATOM 2154 C C . PRO B 1 123 ? 17.531 -1.666 14.828 1 97.44 123 PRO B C 1
ATOM 2156 O O . PRO B 1 123 ? 17.641 -1.158 13.711 1 97.44 123 PRO B O 1
ATOM 2159 N N . GLN B 1 124 ? 18.047 -1.127 15.93 1 96.31 124 GLN B N 1
ATOM 2160 C CA . GLN B 1 124 ? 18.641 0.209 15.961 1 96.31 124 GLN B CA 1
ATOM 2161 C C . GLN B 1 124 ? 19.75 0.341 14.922 1 96.31 124 GLN B C 1
ATOM 2163 O O . GLN B 1 124 ? 19.844 1.356 14.234 1 96.31 124 GLN B O 1
ATOM 2168 N N . ASP B 1 125 ? 20.531 -0.661 14.75 1 97.12 125 ASP B N 1
ATOM 2169 C CA . ASP B 1 125 ? 21.703 -0.602 13.875 1 97.12 125 ASP B CA 1
ATOM 2170 C C . ASP B 1 125 ? 21.297 -0.778 12.414 1 97.12 125 ASP B C 1
ATOM 2172 O O . ASP B 1 125 ? 22.141 -0.644 11.516 1 97.12 125 ASP B O 1
ATOM 2176 N N . LYS B 1 126 ? 20.016 -1.037 12.148 1 97.44 126 LYS B N 1
ATOM 2177 C CA . LYS B 1 126 ? 19.547 -1.252 10.789 1 97.44 126 LYS B CA 1
ATOM 2178 C C . LYS B 1 126 ? 18.609 -0.131 10.344 1 97.44 126 LYS B C 1
ATOM 2180 O O . LYS B 1 126 ? 18.188 -0.091 9.188 1 97.44 126 LYS B O 1
ATOM 2185 N N . ARG B 1 127 ? 18.344 0.824 11.219 1 96.69 127 ARG B N 1
ATOM 2186 C CA . ARG B 1 127 ? 17.344 1.85 10.938 1 96.69 127 ARG B CA 1
ATOM 2187 C C . ARG B 1 127 ? 17.797 2.754 9.797 1 96.69 127 ARG B C 1
ATOM 2189 O O . ARG B 1 127 ? 17.016 3.062 8.891 1 96.69 127 ARG B O 1
ATOM 2196 N N . ALA B 1 128 ? 19.062 3.146 9.812 1 95.5 128 ALA B N 1
ATOM 2197 C CA . ALA B 1 128 ? 19.578 4.004 8.742 1 95.5 128 ALA B CA 1
ATOM 2198 C C . ALA B 1 128 ? 19.531 3.285 7.398 1 95.5 128 ALA B C 1
ATOM 2200 O O . ALA B 1 128 ? 19.156 3.877 6.383 1 95.5 128 ALA B O 1
ATOM 2201 N N . GLN B 1 129 ? 19.906 2.066 7.426 1 96.31 129 GLN B N 1
ATOM 2202 C CA . GLN B 1 129 ? 19.859 1.246 6.223 1 96.31 129 GLN B CA 1
ATOM 2203 C C . GLN B 1 129 ? 18.438 1.096 5.699 1 96.31 129 GLN B C 1
ATOM 2205 O O . GLN B 1 129 ? 18.203 1.146 4.492 1 96.31 129 GLN B O 1
ATOM 2210 N N . ALA B 1 130 ? 17.531 0.866 6.621 1 96.94 130 ALA B N 1
ATOM 2211 C CA . ALA B 1 130 ? 16.125 0.7 6.25 1 96.94 130 ALA B CA 1
ATOM 2212 C C . ALA B 1 130 ? 15.586 1.956 5.574 1 96.94 130 ALA B C 1
ATOM 2214 O O . ALA B 1 130 ? 14.922 1.874 4.539 1 96.94 130 ALA B O 1
ATOM 2215 N N . ILE B 1 131 ? 15.93 3.082 6.105 1 96.31 131 ILE B N 1
ATOM 2216 C CA . ILE B 1 131 ? 15.453 4.352 5.566 1 96.31 131 ILE B CA 1
ATOM 2217 C C . ILE B 1 131 ? 16.078 4.594 4.191 1 96.31 131 ILE B C 1
ATOM 2219 O O . ILE B 1 131 ? 15.375 4.961 3.246 1 96.31 131 ILE B O 1
ATOM 2223 N N . GLU B 1 132 ? 17.344 4.363 4.07 1 96.44 132 GLU B N 1
ATOM 2224 C CA . GLU B 1 132 ? 18 4.516 2.779 1 96.44 132 GLU B CA 1
ATOM 2225 C C . GLU B 1 132 ? 17.375 3.6 1.729 1 96.44 132 GLU B C 1
ATOM 2227 O O . GLU B 1 132 ? 17.172 4.008 0.585 1 96.44 132 GLU B O 1
ATOM 2232 N N . SER B 1 133 ? 17.156 2.389 2.1 1 97 133 SER B N 1
ATOM 2233 C CA . SER B 1 133 ? 16.578 1.416 1.176 1 97 133 SER B CA 1
ATOM 2234 C C . SER B 1 133 ? 15.195 1.844 0.717 1 97 133 SER B C 1
ATOM 2236 O O . SER B 1 133 ? 14.844 1.686 -0.455 1 97 133 SER B O 1
ATOM 2238 N N . LEU B 1 134 ? 14.359 2.35 1.683 1 95.81 134 LEU B N 1
ATOM 2239 C CA . LEU B 1 134 ? 13.039 2.854 1.329 1 95.81 134 LEU B CA 1
ATOM 2240 C C . LEU B 1 134 ? 13.148 3.986 0.312 1 95.81 134 LEU B C 1
ATOM 2242 O O . LEU B 1 134 ? 12.328 4.078 -0.606 1 95.81 134 LEU B O 1
ATOM 2246 N N . GLU B 1 135 ? 14.117 4.82 0.453 1 95.25 135 GLU B N 1
ATOM 2247 C CA . GLU B 1 135 ? 14.344 5.906 -0.499 1 95.25 135 GLU B CA 1
ATOM 2248 C C . GLU B 1 135 ? 14.664 5.359 -1.888 1 95.25 135 GLU B C 1
ATOM 2250 O O . GLU B 1 135 ? 14.125 5.84 -2.889 1 95.25 135 GLU B O 1
ATOM 2255 N N . LEU B 1 136 ? 15.578 4.406 -1.924 1 96.19 136 LEU B N 1
ATOM 2256 C CA . LEU B 1 136 ? 15.961 3.783 -3.184 1 96.19 136 LEU B CA 1
ATOM 2257 C C . LEU B 1 136 ? 14.766 3.129 -3.861 1 96.19 136 LEU B C 1
ATOM 2259 O O . LEU B 1 136 ? 14.594 3.238 -5.078 1 96.19 136 LEU B O 1
ATOM 2263 N N . ILE B 1 137 ? 13.914 2.496 -3.088 1 94.62 137 ILE B N 1
ATOM 2264 C CA . ILE B 1 137 ? 12.75 1.792 -3.611 1 94.62 137 ILE B CA 1
ATOM 2265 C C . ILE B 1 137 ? 11.727 2.803 -4.121 1 94.62 137 ILE B C 1
ATOM 2267 O O . ILE B 1 137 ? 11.148 2.625 -5.199 1 94.62 137 ILE B O 1
ATOM 2271 N N . ALA B 1 138 ? 11.477 3.844 -3.322 1 90.56 138 ALA B N 1
ATOM 2272 C CA . ALA B 1 138 ? 10.562 4.898 -3.754 1 90.56 138 ALA B CA 1
ATOM 2273 C C . ALA B 1 138 ? 11 5.488 -5.09 1 90.56 138 ALA B C 1
ATOM 2275 O O . ALA B 1 138 ? 10.172 5.703 -5.98 1 90.56 138 ALA B O 1
ATOM 2276 N N . ASP B 1 139 ? 12.273 5.742 -5.23 1 91.5 139 ASP B N 1
ATOM 2277 C CA . ASP B 1 139 ? 12.82 6.289 -6.469 1 91.5 139 ASP B CA 1
ATOM 2278 C C . ASP B 1 139 ? 12.648 5.309 -7.625 1 91.5 139 ASP B C 1
ATOM 2280 O O . ASP B 1 139 ? 12.305 5.707 -8.742 1 91.5 139 ASP B O 1
ATOM 2284 N N . ALA B 1 140 ? 12.961 4.062 -7.371 1 93.19 140 ALA B N 1
ATOM 2285 C CA . ALA B 1 140 ? 12.828 3.025 -8.391 1 93.19 140 ALA B CA 1
ATOM 2286 C C . ALA B 1 140 ? 11.391 2.898 -8.867 1 93.19 140 ALA B C 1
ATOM 2288 O O . ALA B 1 140 ? 11.133 2.738 -10.062 1 93.19 140 ALA B O 1
ATOM 2289 N N . ILE B 1 141 ? 10.422 2.928 -7.93 1 88.62 141 ILE B N 1
ATOM 2290 C CA . ILE B 1 141 ? 9.008 2.855 -8.258 1 88.62 141 ILE B CA 1
ATOM 2291 C C . ILE B 1 141 ? 8.617 4.043 -9.133 1 88.62 141 ILE B C 1
ATOM 2293 O O . ILE B 1 141 ? 7.91 3.881 -10.133 1 88.62 141 ILE B O 1
ATOM 2297 N N . THR B 1 142 ? 9.094 5.199 -8.797 1 84 142 THR B N 1
ATOM 2298 C CA . THR B 1 142 ? 8.812 6.406 -9.562 1 84 142 THR B CA 1
ATOM 2299 C C . THR B 1 142 ? 9.344 6.273 -10.992 1 84 142 THR B C 1
ATOM 2301 O O . THR B 1 142 ? 8.664 6.668 -11.945 1 84 142 THR B O 1
ATOM 2304 N N . LYS B 1 143 ? 10.438 5.684 -11.109 1 85.94 143 LYS B N 1
ATOM 2305 C CA . LYS B 1 143 ? 11.078 5.527 -12.414 1 85.94 143 LYS B CA 1
ATOM 2306 C C . LYS B 1 143 ? 10.367 4.461 -13.25 1 85.94 143 LYS B C 1
ATOM 2308 O O . LYS B 1 143 ? 10.547 4.402 -14.469 1 85.94 143 LYS B O 1
ATOM 2313 N N . SER B 1 144 ? 9.734 3.535 -12.531 1 82.88 144 SER B N 1
ATOM 2314 C CA . SER B 1 144 ? 9.133 2.396 -13.219 1 82.88 144 SER B CA 1
ATOM 2315 C C . SER B 1 144 ? 7.711 2.711 -13.68 1 82.88 144 SER B C 1
ATOM 2317 O O . SER B 1 144 ? 7.094 1.919 -14.391 1 82.88 144 SER B O 1
ATOM 2319 N N . VAL B 1 145 ? 6.965 3.637 -13.031 1 66.69 145 VAL B N 1
ATOM 2320 C CA . VAL B 1 145 ? 5.609 4.016 -13.406 1 66.69 145 VAL B CA 1
ATOM 2321 C C . VAL B 1 145 ? 5.625 4.719 -14.758 1 66.69 145 VAL B C 1
ATOM 2323 O O . VAL B 1 145 ? 6.402 5.656 -14.969 1 66.69 145 VAL B O 1
ATOM 2326 N N . CYS B 1 146 ? 5.641 3.939 -16 1 53.97 146 CYS B N 1
ATOM 2327 C CA . CYS B 1 146 ? 5.613 4.441 -17.375 1 53.97 146 CYS B CA 1
ATOM 2328 C C . CYS B 1 146 ? 4.66 5.625 -17.5 1 53.97 146 CYS B C 1
ATOM 2330 O O . CYS B 1 146 ? 3.623 5.668 -16.828 1 53.97 146 CYS B O 1
ATOM 2332 N N . CYS B 1 147 ? 5.086 6.941 -17.766 1 43.06 147 CYS B N 1
ATOM 2333 C CA . CYS B 1 147 ? 4.254 7.914 -18.469 1 43.06 147 CYS B CA 1
ATOM 2334 C C . CYS B 1 147 ? 3.424 7.246 -19.562 1 43.06 147 CYS B C 1
ATOM 2336 O O . CYS B 1 147 ? 3.973 6.613 -20.453 1 43.06 147 CYS B O 1
ATOM 2338 N N . ASN B 1 148 ? 2.391 6.387 -19.375 1 33.94 148 ASN B N 1
ATOM 2339 C CA . ASN B 1 148 ? 1.531 6.418 -20.547 1 33.94 148 ASN B CA 1
ATOM 2340 C C . ASN B 1 148 ? 1.557 7.781 -21.234 1 33.94 148 ASN B C 1
ATOM 2342 O O . ASN B 1 148 ? 0.625 8.141 -21.953 1 33.94 148 ASN B O 1
ATOM 2346 N N . LYS B 1 149 ? 2.277 8.758 -21.062 1 29.77 149 LYS B N 1
ATOM 2347 C CA . LYS B 1 149 ? 2.279 9.836 -22.047 1 29.77 149 LYS B CA 1
ATOM 2348 C C . LYS B 1 149 ? 2.637 9.312 -23.422 1 29.77 149 LYS B C 1
ATOM 2350 O O . LYS B 1 149 ? 2.889 10.094 -24.344 1 29.77 149 LYS B O 1
ATOM 2355 N N . GLY B 1 150 ? 2.975 8.086 -23.703 1 24.56 150 GLY B N 1
ATOM 2356 C CA . GLY B 1 150 ? 2.961 7.973 -25.156 1 24.56 150 GLY B CA 1
ATOM 2357 C C . GLY B 1 150 ? 1.564 8.023 -25.734 1 24.56 150 GLY B C 1
ATOM 2358 O O . GLY B 1 150 ? 0.596 7.621 -25.094 1 24.56 150 GLY B O 1
#

Radius of gyration: 20.0 Å; Cα contacts (8 Å, |Δi|>4): 356; chains: 2; bounding box: 46×70×49 Å

Foldseek 3Di:
DPQDPVNVVVVVVVVVVCVVVQVVQVVVCVVVVHHPVLLLLLLVQLVVQKDALVRSCVVVVHDSVVSVVSLVVCVVVQFKDWAQDPVHSVTIIIHGDPSSNVSNVVSCVVVVVVVVVVLVPPPPVCSVVVVVVVVVVVVVVVVPPDPPPD/DPQPPVNVVVVVVVVVVCVVVQVVQVVVCVVVVHHPVLLLLLLVQLVVQKDFLVRSCVVVVHDSVVSVVSLVVCVVVQFKDWAQDPVHSVTIIIHGDPSSNVSNVVSCVVVVVVVVVVLVPPPPVCSVVVVVVVVVVVVVVVVPPDPPPD

InterPro domains:
  IPR000835 MarR-type HTH domain [PF01047] (37-91)
  IPR000835 MarR-type HTH domain [PR00598] (51-67)
  IPR000835 MarR-type HTH domain [PR00598] (68-83)
  IPR000835 MarR-type HTH domain [PR00598] (87-103)
  IPR000835 MarR-type HTH domain [PS50995] (7-139)
  IPR000835 MarR-type HTH domain [SM00347] (27-127)
  IPR036388 Winged helix-like DNA-binding domain superfamily [G3DSA:1.10.10.10] (1-144)
  IPR036390 Winged helix DNA-binding domain superfamily [SSF46785] (13-142)

Nearest PDB structures (foldseek):
  3vb2-assembly1_A  TM=7.860E-01  e=5.188E-08  Escherichia coli K-12
  5h3r-assembly1_B  TM=8.474E-01  e=2.116E-07  Escherichia coli K-12
  3voe-assembly1_B  TM=7.690E-01  e=2.391E-07  Escherichia coli K-12
  3vod-assembly1_A  TM=7.532E-01  e=2.116E-07  Escherichia coli K-12
  7kua-assembly1_A-2  TM=7.925E-01  e=3.740E-06  Pseudomonas putida

pLDDT: mean 83.67, std 14.98, range [24.56, 97.44]